Protein AF-A0A8S3RR66-F1 (afdb_monomer_lite)

Secondary structure (DSSP, 8-state):
-EEEE--S-PEEEEEEE-S-EEEESEEEEEEEE-S-EEE-SEEEEEEEE-S----S----EEEEEEEEEE-S-EEEEEEEEEEEEE-SSEEEEEEEEEEEEEEEEEEEEEEEEEEEEEEEEEEEEEEEEEEEEEEEEEEEEEEEEEEEEEEEEEEEEEEEEEEEEEEEEEEEEEEEEEEEEEEEEEEE-----

Structure (mmCIF, N/CA/C/O backbone):
data_AF-A0A8S3RR66-F1
#
_entry.id   AF-A0A8S3RR66-F1
#
loop_
_atom_site.group_PDB
_atom_site.id
_atom_site.type_symbol
_atom_site.label_atom_id
_atom_site.label_alt_id
_atom_site.label_comp_id
_atom_site.label_asym_id
_atom_site.label_entity_id
_atom_site.label_seq_id
_atom_site.pdbx_PDB_ins_code
_atom_site.Cartn_x
_atom_site.Cartn_y
_atom_site.Cartn_z
_atom_site.occupancy
_atom_site.B_iso_or_equiv
_atom_site.auth_seq_id
_atom_site.auth_comp_id
_atom_site.auth_asym_id
_atom_site.auth_atom_id
_atom_site.pdbx_PDB_model_num
ATOM 1 N N . MET A 1 1 ? 4.289 1.819 -31.719 1.00 46.72 1 MET A N 1
ATOM 2 C CA . MET A 1 1 ? 4.694 1.001 -30.559 1.00 46.72 1 MET A CA 1
ATOM 3 C C . MET A 1 1 ? 6.141 0.644 -30.802 1.00 46.72 1 MET A C 1
ATOM 5 O O . MET A 1 1 ? 6.400 -0.038 -31.784 1.00 46.72 1 MET A O 1
ATOM 9 N N . VAL A 1 2 ? 7.064 1.198 -30.019 1.00 50.50 2 VAL A N 1
ATOM 10 C CA . VAL A 1 2 ? 8.484 0.850 -30.155 1.00 50.50 2 VAL A CA 1
ATOM 11 C C . VAL A 1 2 ? 8.753 -0.305 -29.199 1.00 50.50 2 VAL A C 1
ATOM 13 O O . VAL A 1 2 ? 8.445 -0.204 -28.009 1.00 50.50 2 VAL A O 1
ATOM 16 N N . LYS A 1 3 ? 9.241 -1.421 -29.741 1.00 52.78 3 LYS A N 1
ATOM 17 C CA . LYS A 1 3 ? 9.661 -2.584 -28.961 1.00 52.78 3 LYS A CA 1
ATOM 18 C C . LYS A 1 3 ? 11.176 -2.554 -28.868 1.00 52.78 3 LYS A C 1
ATOM 20 O O . LYS A 1 3 ? 11.835 -2.554 -29.905 1.00 52.78 3 LYS A O 1
ATOM 25 N N . TYR A 1 4 ? 11.701 -2.530 -27.651 1.00 57.69 4 TYR A N 1
ATOM 26 C CA . TYR A 1 4 ? 13.116 -2.777 -27.426 1.00 57.69 4 TYR A CA 1
ATOM 27 C C . TYR A 1 4 ? 13.243 -4.167 -26.809 1.00 57.69 4 TYR A C 1
ATOM 29 O O . TYR A 1 4 ? 12.780 -4.411 -25.693 1.00 57.69 4 TYR A O 1
ATOM 37 N N . ASN A 1 5 ? 13.837 -5.069 -27.588 1.00 51.19 5 ASN A N 1
ATOM 38 C CA . ASN A 1 5 ? 14.133 -6.436 -27.192 1.00 51.19 5 ASN A CA 1
ATOM 39 C C . ASN A 1 5 ? 15.651 -6.589 -27.237 1.00 51.19 5 ASN A C 1
ATOM 41 O O . ASN A 1 5 ? 16.200 -6.959 -28.273 1.00 51.19 5 ASN A O 1
ATOM 45 N N . SER A 1 6 ? 16.346 -6.275 -26.144 1.00 47.41 6 SER A N 1
ATOM 46 C CA . SER A 1 6 ? 17.756 -6.650 -26.024 1.00 47.41 6 SER A CA 1
ATOM 47 C C . SER A 1 6 ? 17.866 -7.922 -25.192 1.00 47.41 6 SER A C 1
ATOM 49 O O . SER A 1 6 ? 17.632 -7.916 -23.986 1.00 47.41 6 SER A O 1
ATOM 51 N N . GLY A 1 7 ? 18.240 -9.028 -25.838 1.00 48.28 7 GLY A N 1
ATOM 52 C CA . GLY A 1 7 ? 18.627 -10.268 -25.154 1.00 48.28 7 GLY A CA 1
ATOM 53 C C . GLY A 1 7 ? 19.927 -10.141 -24.345 1.00 48.28 7 GLY A C 1
ATOM 54 O O . GLY A 1 7 ? 20.266 -11.049 -23.589 1.00 48.28 7 GLY A O 1
ATOM 55 N N . GLU A 1 8 ? 20.631 -9.015 -24.470 1.00 50.44 8 GLU A N 1
ATOM 56 C CA . GLU A 1 8 ? 21.880 -8.707 -23.783 1.00 50.44 8 GLU A CA 1
ATOM 57 C C . GLU A 1 8 ? 21.639 -7.804 -22.564 1.00 50.44 8 GLU A C 1
ATOM 59 O O . GLU A 1 8 ? 20.814 -6.888 -22.584 1.00 50.44 8 GLU A O 1
ATOM 64 N N . LYS A 1 9 ? 22.358 -8.077 -21.465 1.00 52.38 9 LYS A N 1
ATOM 65 C CA . LYS A 1 9 ? 22.299 -7.286 -20.227 1.00 52.38 9 LYS A CA 1
ATOM 66 C C . LYS A 1 9 ? 22.956 -5.921 -20.449 1.00 52.38 9 LYS A C 1
ATOM 68 O O . LYS A 1 9 ? 24.126 -5.743 -20.122 1.00 52.38 9 LYS A O 1
ATOM 73 N N . HIS A 1 10 ? 22.210 -4.951 -20.960 1.00 59.00 10 HIS A N 1
ATOM 74 C CA . HIS A 1 10 ? 22.656 -3.561 -20.967 1.00 59.00 10 HIS A CA 1
ATOM 75 C C . HIS A 1 10 ? 22.308 -2.887 -19.637 1.00 59.00 10 HIS A C 1
ATOM 77 O O . HIS A 1 10 ? 21.185 -3.001 -19.140 1.00 59.00 10 HIS A O 1
ATOM 83 N N . TYR A 1 11 ? 23.297 -2.207 -19.054 1.00 67.12 11 TYR A N 1
ATOM 84 C CA . TYR A 1 11 ? 23.103 -1.308 -17.923 1.00 67.12 11 TYR A CA 1
ATOM 85 C C . TYR A 1 11 ? 23.080 0.124 -18.447 1.00 67.12 11 TYR A C 1
ATOM 87 O O . TYR A 1 11 ? 24.073 0.598 -19.001 1.00 67.12 11 TYR A O 1
ATOM 95 N N . TYR A 1 12 ? 21.954 0.807 -18.274 1.00 75.00 12 TYR A N 1
ATOM 96 C CA . TYR A 1 12 ? 21.822 2.214 -18.637 1.00 75.00 12 TYR A CA 1
ATOM 97 C C . TYR A 1 12 ? 21.912 3.083 -17.390 1.00 75.00 12 TYR A C 1
ATOM 99 O O . TYR A 1 12 ? 21.334 2.762 -16.356 1.00 75.00 12 TYR A O 1
ATOM 107 N N . ARG A 1 13 ? 22.600 4.223 -17.471 1.00 84.38 13 ARG A N 1
ATOM 108 C CA . ARG A 1 13 ? 22.544 5.200 -16.377 1.00 84.38 13 ARG A CA 1
ATOM 109 C C . ARG A 1 13 ? 21.119 5.736 -16.215 1.00 84.38 13 ARG A C 1
ATOM 111 O O . ARG A 1 13 ? 20.605 5.751 -15.104 1.00 84.38 13 ARG A O 1
ATOM 118 N N . GLU A 1 14 ? 20.489 6.093 -17.330 1.00 83.62 14 GLU A N 1
ATOM 119 C CA . GLU A 1 14 ? 19.168 6.712 -17.374 1.00 83.62 14 GLU A CA 1
ATOM 120 C C . GLU A 1 14 ? 18.417 6.278 -18.640 1.00 83.62 14 GLU A C 1
ATOM 122 O O . GLU A 1 14 ? 19.009 6.174 -19.719 1.00 83.62 14 GLU A O 1
ATOM 127 N N . ILE A 1 15 ? 17.116 6.020 -18.508 1.00 79.75 15 ILE A N 1
ATOM 128 C CA . ILE A 1 15 ? 16.201 5.743 -19.619 1.00 79.75 15 ILE A CA 1
ATOM 129 C C . ILE A 1 15 ? 15.039 6.734 -19.545 1.00 79.75 15 ILE A C 1
ATOM 131 O O . ILE A 1 15 ? 14.242 6.690 -18.610 1.00 79.75 15 ILE A O 1
ATOM 135 N N . GLN A 1 16 ? 14.889 7.570 -20.574 1.00 79.88 16 GLN A N 1
ATOM 136 C CA . GLN A 1 16 ? 13.751 8.479 -20.716 1.00 79.88 16 GLN A CA 1
ATOM 137 C C . GLN A 1 16 ? 12.912 8.106 -21.938 1.00 79.88 16 GLN A C 1
ATOM 139 O O . GLN A 1 16 ? 13.407 8.092 -23.067 1.00 79.88 16 GLN A O 1
ATOM 144 N N . LEU A 1 17 ? 11.623 7.820 -21.738 1.00 76.06 17 LEU A N 1
ATOM 145 C CA . LEU A 1 17 ? 10.714 7.481 -22.835 1.00 76.06 17 LEU A CA 1
ATOM 146 C C . LEU A 1 17 ? 9.391 8.237 -22.732 1.00 76.06 17 LEU A C 1
ATOM 148 O O . LEU A 1 17 ? 8.713 8.258 -21.702 1.00 76.06 17 LEU A O 1
ATOM 152 N N . TRP A 1 18 ? 8.992 8.824 -23.858 1.00 64.50 18 TRP A N 1
ATOM 153 C CA . TRP A 1 18 ? 7.906 9.798 -23.884 1.00 64.50 18 TRP A CA 1
ATOM 154 C C . TRP A 1 18 ? 6.526 9.202 -24.202 1.00 64.50 18 TRP A C 1
ATOM 156 O O . TRP A 1 18 ? 5.523 9.700 -23.682 1.00 64.50 18 TRP A O 1
ATOM 166 N N . ARG A 1 19 ? 6.424 8.167 -25.055 1.00 65.12 19 ARG A N 1
ATOM 167 C CA . ARG A 1 19 ? 5.139 7.542 -25.444 1.00 65.12 19 ARG A CA 1
ATOM 168 C C . ARG A 1 19 ? 5.292 6.094 -25.928 1.00 65.12 19 ARG A C 1
ATOM 170 O O . ARG A 1 19 ? 6.122 5.840 -26.792 1.00 65.12 19 ARG A O 1
ATOM 177 N N . ASN A 1 20 ? 4.356 5.222 -25.536 1.00 63.19 20 ASN A N 1
ATOM 178 C CA . ASN A 1 20 ? 4.072 3.920 -26.168 1.00 63.19 20 ASN A CA 1
ATOM 179 C C . ASN A 1 20 ? 5.297 2.996 -26.306 1.00 63.19 20 ASN A C 1
ATOM 181 O O . ASN A 1 20 ? 5.690 2.646 -27.431 1.00 63.19 20 ASN A O 1
ATOM 185 N N . THR A 1 21 ? 5.838 2.558 -25.171 1.00 64.31 21 THR A N 1
ATOM 186 C CA . THR A 1 21 ? 7.023 1.689 -25.131 1.00 64.31 21 THR A CA 1
ATOM 187 C C . THR A 1 21 ? 6.701 0.332 -24.516 1.00 64.31 21 THR A C 1
ATOM 189 O O . THR A 1 21 ? 5.987 0.232 -23.517 1.00 64.31 21 THR A O 1
ATOM 192 N N . THR A 1 22 ? 7.275 -0.718 -25.095 1.00 66.81 22 THR A N 1
ATOM 193 C CA . THR A 1 22 ? 7.382 -2.028 -24.452 1.00 66.81 22 THR A CA 1
ATOM 194 C C . THR A 1 22 ? 8.853 -2.346 -24.253 1.00 66.81 22 THR A C 1
ATOM 196 O O . THR A 1 22 ? 9.629 -2.285 -25.209 1.00 66.81 22 THR A O 1
ATOM 199 N N . LEU A 1 23 ? 9.218 -2.638 -23.006 1.00 65.25 23 LEU A N 1
ATOM 200 C CA . LEU A 1 23 ? 10.571 -3.007 -22.609 1.00 65.25 23 LEU A CA 1
ATOM 201 C C . LEU A 1 23 ? 10.558 -4.420 -22.021 1.00 65.25 23 LEU A C 1
ATOM 203 O O . LEU A 1 23 ? 9.934 -4.674 -20.985 1.00 65.25 23 LEU A O 1
ATOM 207 N N . GLU A 1 24 ? 11.288 -5.324 -22.667 1.00 62.47 24 GLU A N 1
ATOM 208 C CA . GLU A 1 24 ? 11.521 -6.688 -22.199 1.00 62.47 24 GLU A CA 1
ATOM 209 C C . GLU A 1 24 ? 12.948 -6.797 -21.621 1.00 62.47 24 GLU A C 1
ATOM 211 O O . GLU A 1 24 ? 13.912 -6.856 -22.374 1.00 62.47 24 GLU A O 1
ATOM 216 N N . LYS A 1 25 ? 13.073 -6.860 -20.280 1.00 65.69 25 LYS A N 1
ATOM 217 C CA . LYS A 1 25 ? 14.320 -7.080 -19.495 1.00 65.69 25 LYS A CA 1
ATOM 218 C C . LYS A 1 25 ? 15.371 -5.952 -19.540 1.00 65.69 25 LYS A C 1
ATOM 220 O O . LYS A 1 25 ? 16.234 -5.945 -20.408 1.00 65.69 25 LYS A O 1
ATOM 225 N N . TYR A 1 26 ? 15.393 -5.084 -18.521 1.00 66.19 26 TYR A N 1
ATOM 226 C CA . TYR A 1 26 ? 16.363 -3.973 -18.419 1.00 66.19 26 TYR A CA 1
ATOM 227 C C . TYR A 1 26 ? 16.914 -3.754 -17.006 1.00 66.19 26 TYR A C 1
ATOM 229 O O . TYR A 1 26 ? 16.211 -3.978 -16.022 1.00 66.19 26 TYR A O 1
ATOM 237 N N . ASN A 1 27 ? 18.154 -3.262 -16.917 1.00 68.44 27 ASN A N 1
ATOM 238 C CA . ASN A 1 27 ? 18.737 -2.729 -15.685 1.00 68.44 27 ASN A CA 1
ATOM 239 C C . ASN A 1 27 ? 19.135 -1.266 -15.905 1.00 68.44 27 ASN A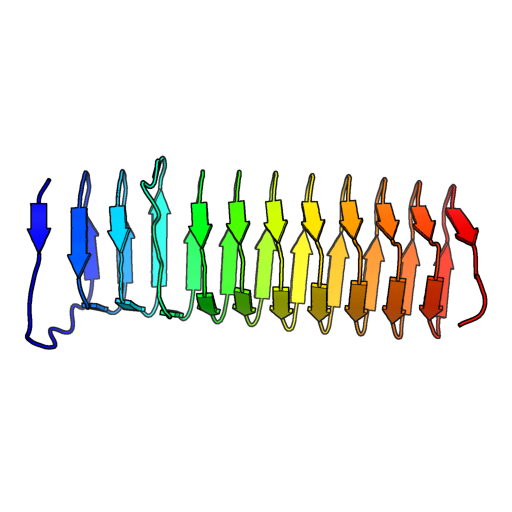 C 1
ATOM 241 O O . ASN A 1 27 ? 19.792 -0.956 -16.904 1.00 68.44 27 ASN A O 1
ATOM 245 N N . SER A 1 28 ? 18.793 -0.381 -14.973 1.00 76.31 28 SER A N 1
ATOM 246 C CA . SER A 1 28 ? 19.218 1.019 -15.055 1.00 76.31 28 SER A CA 1
ATOM 247 C C . SER A 1 28 ? 19.403 1.689 -13.700 1.00 76.31 28 SER A C 1
ATOM 249 O O . SER A 1 28 ? 18.958 1.174 -12.681 1.00 76.31 28 SER A O 1
ATOM 251 N N . GLY A 1 29 ? 20.048 2.855 -13.684 1.00 79.25 29 GLY A N 1
ATOM 252 C CA . GLY A 1 29 ? 20.008 3.744 -12.522 1.00 79.25 29 GLY A CA 1
ATOM 253 C C . GLY A 1 29 ? 18.617 4.356 -12.345 1.00 79.25 29 GLY A C 1
ATOM 254 O O . GLY A 1 29 ? 18.001 4.187 -11.297 1.00 79.25 29 GLY A O 1
ATOM 255 N N . GLU A 1 30 ? 18.106 4.991 -13.401 1.00 82.56 30 GLU A N 1
ATOM 256 C CA . GLU A 1 30 ? 16.837 5.726 -13.383 1.00 82.56 30 GLU A CA 1
ATOM 257 C C . GLU A 1 30 ? 15.986 5.439 -14.630 1.00 82.56 30 GLU A C 1
ATOM 259 O O . GLU A 1 30 ? 16.502 5.343 -15.750 1.00 82.56 30 GLU A O 1
ATOM 264 N N . ILE A 1 31 ? 14.669 5.313 -14.438 1.00 78.56 31 ILE A N 1
ATOM 265 C CA . ILE A 1 31 ? 13.684 5.152 -15.512 1.00 78.56 31 ILE A CA 1
ATOM 266 C C . ILE A 1 31 ? 12.598 6.218 -15.374 1.00 78.56 31 ILE A C 1
ATOM 268 O O . ILE A 1 31 ? 11.820 6.194 -14.420 1.00 78.56 31 ILE A O 1
ATOM 272 N N . GLN A 1 32 ? 12.463 7.073 -16.387 1.00 80.00 32 GLN A N 1
ATOM 273 C CA . GLN A 1 32 ? 11.368 8.035 -16.498 1.00 80.00 32 GLN A CA 1
ATOM 274 C C . GLN A 1 32 ? 10.464 7.707 -17.687 1.00 80.00 32 GLN A C 1
ATOM 276 O O . GLN A 1 32 ? 10.888 7.650 -18.847 1.00 80.00 32 GLN A O 1
ATOM 281 N N . LEU A 1 33 ? 9.178 7.510 -17.402 1.00 74.31 33 LEU A N 1
ATOM 282 C CA . LEU A 1 33 ? 8.184 7.078 -18.379 1.00 74.31 33 LEU A CA 1
ATOM 283 C C . LEU A 1 33 ? 6.955 7.981 -18.337 1.00 74.31 33 LEU A C 1
ATOM 285 O O . LEU A 1 33 ? 6.331 8.156 -17.292 1.00 74.31 33 LEU A O 1
ATOM 289 N N . TRP A 1 34 ? 6.567 8.520 -19.493 1.00 67.06 34 TRP A N 1
ATOM 290 C CA . TRP A 1 34 ? 5.558 9.582 -19.536 1.00 67.06 34 TRP A CA 1
ATOM 291 C C . TRP A 1 34 ? 4.151 9.179 -19.967 1.00 67.06 34 TRP A C 1
ATOM 293 O O . TRP A 1 34 ? 3.219 9.886 -19.582 1.00 67.06 34 TRP A O 1
ATOM 303 N N . ARG A 1 35 ? 3.977 8.155 -20.824 1.00 64.56 35 ARG A N 1
ATOM 304 C CA . ARG A 1 35 ? 2.659 7.653 -21.284 1.00 64.56 35 ARG A CA 1
ATOM 305 C C . ARG A 1 35 ? 2.735 6.227 -21.834 1.00 64.56 35 ARG A C 1
ATOM 307 O O . ARG A 1 35 ? 3.565 5.971 -22.706 1.00 64.56 35 ARG A O 1
ATOM 314 N N . ASN A 1 36 ? 1.760 5.384 -21.468 1.00 60.72 36 ASN A N 1
ATOM 315 C CA . ASN A 1 36 ? 1.510 4.049 -22.036 1.00 60.72 36 ASN A CA 1
ATOM 316 C C . ASN A 1 36 ? 2.768 3.158 -22.113 1.00 60.72 36 ASN A C 1
ATOM 318 O O . ASN A 1 36 ? 3.363 3.012 -23.184 1.00 60.72 36 ASN A O 1
ATOM 322 N N . THR A 1 37 ? 3.140 2.521 -21.003 1.00 62.03 37 THR A N 1
ATOM 323 C CA . THR A 1 37 ? 4.315 1.640 -20.957 1.00 62.03 37 THR A CA 1
ATOM 324 C C . THR A 1 37 ? 3.961 0.253 -20.452 1.00 62.03 37 THR A C 1
ATOM 326 O O . THR A 1 37 ? 3.255 0.113 -19.458 1.00 62.03 37 THR A O 1
ATOM 329 N N . THR A 1 38 ? 4.499 -0.774 -21.103 1.00 63.16 38 THR A N 1
ATOM 330 C CA . THR A 1 38 ? 4.468 -2.149 -20.601 1.00 63.16 38 THR A CA 1
ATOM 331 C C . THR A 1 38 ? 5.883 -2.592 -20.272 1.00 63.16 38 THR A C 1
ATOM 333 O O . THR A 1 38 ? 6.755 -2.566 -21.139 1.00 63.16 38 THR A O 1
ATOM 336 N N . LEU A 1 39 ? 6.102 -2.971 -19.016 1.00 65.19 39 LEU A N 1
ATOM 337 C CA . LEU A 1 39 ? 7.379 -3.463 -18.513 1.00 65.19 39 LEU A CA 1
ATOM 338 C C . LEU A 1 39 ? 7.179 -4.889 -17.996 1.00 65.19 39 LEU A C 1
ATOM 340 O O . LEU A 1 39 ? 6.199 -5.141 -17.299 1.00 65.19 39 LEU A O 1
ATOM 344 N N . GLU A 1 40 ? 8.096 -5.802 -18.316 1.00 61.50 40 GLU A N 1
ATOM 345 C CA . GLU A 1 40 ? 7.983 -7.203 -17.877 1.00 61.50 40 GLU A CA 1
ATOM 346 C C . GLU A 1 40 ? 8.992 -7.616 -16.806 1.00 61.50 40 GLU A C 1
ATOM 348 O O . GLU A 1 40 ? 8.619 -8.332 -15.882 1.00 61.50 40 GLU A O 1
ATOM 353 N N . LYS A 1 41 ? 10.261 -7.193 -16.874 1.00 64.81 41 LYS A N 1
ATOM 354 C CA . LYS A 1 41 ? 11.305 -7.527 -15.878 1.00 64.81 41 LYS A CA 1
ATOM 355 C C . LYS A 1 41 ? 12.321 -6.389 -15.806 1.00 64.81 41 LYS A C 1
ATOM 357 O O . LYS A 1 41 ? 12.913 -6.063 -16.831 1.00 64.81 41 LYS A O 1
ATOM 362 N N . TYR A 1 42 ? 12.529 -5.788 -14.637 1.00 67.44 42 TYR A N 1
ATOM 363 C CA . TYR A 1 42 ? 13.520 -4.722 -14.463 1.00 67.44 42 TYR A CA 1
ATOM 364 C C . TYR A 1 42 ? 14.130 -4.686 -13.064 1.00 67.44 42 TYR A C 1
ATOM 366 O O . TYR A 1 42 ? 13.539 -5.149 -12.087 1.00 67.44 42 TYR A O 1
ATOM 374 N N . ASN A 1 43 ? 15.315 -4.093 -12.984 1.00 65.81 43 ASN A N 1
ATOM 375 C CA . ASN A 1 43 ? 15.933 -3.648 -11.744 1.00 65.81 43 ASN A CA 1
ATOM 376 C C . ASN A 1 43 ? 16.380 -2.197 -11.946 1.00 65.81 43 ASN A C 1
ATOM 378 O O . ASN A 1 43 ? 17.117 -1.919 -12.894 1.00 65.81 43 ASN A O 1
ATOM 382 N N . SER A 1 44 ? 15.898 -1.282 -11.108 1.00 73.12 44 SER A N 1
ATOM 383 C CA . SER A 1 44 ? 16.236 0.140 -11.223 1.00 73.12 44 SER A CA 1
ATOM 384 C C . SER A 1 44 ? 16.483 0.760 -9.861 1.00 73.12 44 SER A C 1
ATOM 386 O O . SER A 1 44 ? 15.792 0.410 -8.907 1.00 73.12 44 SER A O 1
ATOM 388 N N . GLY A 1 45 ? 17.410 1.711 -9.768 1.00 78.19 45 GLY A N 1
ATOM 389 C CA . GLY A 1 45 ? 17.517 2.557 -8.579 1.00 78.19 45 GLY A CA 1
ATOM 390 C C . GLY A 1 45 ? 16.208 3.309 -8.337 1.00 78.19 45 GLY A C 1
ATOM 391 O O . GLY A 1 45 ? 15.610 3.164 -7.274 1.00 78.19 45 GLY A O 1
ATOM 392 N N . GLU A 1 46 ? 15.717 3.987 -9.374 1.00 81.94 46 GLU A N 1
ATOM 393 C CA . GLU A 1 46 ? 14.500 4.802 -9.329 1.00 81.94 46 GLU A CA 1
ATOM 394 C C . GLU A 1 46 ? 13.602 4.570 -10.553 1.00 81.94 46 GLU A C 1
ATOM 396 O O . GLU A 1 46 ? 14.086 4.331 -11.670 1.00 81.94 46 GLU A O 1
ATOM 401 N N . ILE A 1 47 ? 12.282 4.622 -10.348 1.00 79.12 47 ILE A N 1
ATOM 402 C CA . ILE A 1 47 ? 11.274 4.537 -11.411 1.00 79.12 47 ILE A CA 1
ATOM 403 C C . ILE A 1 47 ? 10.187 5.582 -11.210 1.00 79.12 47 ILE A C 1
ATOM 405 O O . ILE A 1 47 ? 9.442 5.541 -10.231 1.00 79.12 47 ILE A O 1
ATOM 409 N N . GLN A 1 48 ? 10.000 6.428 -12.220 1.00 79.19 48 GLN A N 1
ATOM 410 C CA . GLN A 1 48 ? 8.920 7.403 -12.278 1.00 79.19 48 GLN A CA 1
ATOM 411 C C . GLN A 1 48 ? 7.985 7.134 -13.464 1.00 79.19 48 GLN A C 1
ATOM 413 O O . GLN A 1 48 ? 8.411 7.101 -14.623 1.00 79.19 48 GLN A O 1
ATOM 418 N N . LEU A 1 49 ? 6.682 6.988 -13.193 1.00 73.44 49 LEU A N 1
ATOM 419 C CA . LEU A 1 49 ? 5.652 6.799 -14.224 1.00 73.44 49 LEU A CA 1
ATOM 420 C C . LEU A 1 49 ? 4.557 7.867 -14.151 1.00 73.44 49 LEU A C 1
ATOM 422 O O . LEU A 1 49 ? 3.777 7.954 -13.192 1.00 73.44 49 LEU A O 1
ATOM 426 N N . TRP A 1 50 ? 4.414 8.606 -15.246 1.00 68.31 50 TRP A N 1
ATOM 427 C CA . TRP A 1 50 ? 3.406 9.638 -15.423 1.00 68.31 50 TRP A CA 1
ATOM 428 C C . TRP A 1 50 ? 2.289 9.123 -16.366 1.00 68.31 50 TRP A C 1
ATOM 430 O O . TRP A 1 50 ? 2.545 8.553 -17.410 1.00 68.31 50 TRP A O 1
ATOM 440 N N . ARG A 1 51 ? 1.021 9.256 -15.946 1.00 58.66 51 ARG A N 1
ATOM 441 C CA . ARG A 1 51 ? -0.272 9.106 -16.676 1.00 58.66 51 ARG A CA 1
ATOM 442 C C . ARG A 1 51 ? -0.517 7.998 -17.747 1.00 58.66 51 ARG A C 1
ATOM 444 O O . ARG A 1 51 ? 0.038 7.993 -18.838 1.00 58.66 51 ARG A O 1
ATOM 451 N N . ASN A 1 52 ? -1.627 7.282 -17.497 1.00 47.16 52 ASN A N 1
ATOM 452 C CA . ASN A 1 52 ? -2.380 6.314 -18.315 1.00 47.16 52 ASN A CA 1
ATOM 453 C C . ASN A 1 52 ? -1.568 5.141 -18.863 1.00 47.16 52 ASN A C 1
ATOM 455 O O . ASN A 1 52 ? -0.964 5.190 -19.925 1.00 47.16 52 ASN A O 1
ATOM 459 N N . THR A 1 53 ? -1.699 4.041 -18.141 1.00 37.44 53 THR A N 1
ATOM 460 C CA . THR A 1 53 ? -1.426 2.681 -18.568 1.00 37.44 53 THR A CA 1
ATOM 461 C C . THR A 1 53 ? -2.778 1.968 -18.557 1.00 37.44 53 THR A C 1
ATOM 463 O O . THR A 1 53 ? -3.154 1.341 -17.570 1.00 37.44 53 THR A O 1
ATOM 466 N N . THR A 1 54 ? -3.572 2.089 -19.634 1.00 32.28 54 THR A N 1
ATOM 467 C CA . THR A 1 54 ? -4.654 1.114 -19.865 1.00 32.28 54 THR A CA 1
ATOM 468 C C . THR A 1 54 ? -3.975 -0.152 -20.314 1.00 32.28 54 THR A C 1
ATOM 470 O O . THR A 1 54 ? -3.739 -0.417 -21.490 1.00 32.28 54 THR A O 1
ATOM 473 N N . MET A 1 55 ? -3.547 -0.881 -19.312 1.00 31.53 55 MET A N 1
ATOM 474 C CA . MET A 1 55 ? -2.821 -2.095 -19.491 1.00 31.53 55 MET A CA 1
ATOM 475 C C . MET A 1 55 ? -3.843 -3.145 -19.862 1.00 31.53 55 MET A C 1
ATOM 477 O O . MET A 1 55 ? -4.636 -3.602 -19.043 1.00 31.53 55 MET A O 1
ATOM 481 N N . LYS A 1 56 ? -3.765 -3.582 -21.115 1.00 28.50 56 LYS A N 1
ATOM 482 C CA . LYS A 1 56 ? -3.852 -5.009 -21.386 1.00 28.50 56 LYS A CA 1
ATOM 483 C C . LYS A 1 56 ? -2.749 -5.635 -20.521 1.00 28.50 56 LYS A C 1
ATOM 485 O O . LYS A 1 56 ? -1.615 -5.699 -20.960 1.00 28.50 56 LYS A O 1
ATOM 490 N N . LYS A 1 57 ? -3.066 -5.890 -19.246 1.00 32.59 57 LYS A N 1
ATOM 491 C CA . LYS A 1 57 ? -2.247 -6.544 -18.222 1.00 32.59 57 LYS A CA 1
ATOM 492 C C . LYS A 1 57 ? -0.747 -6.165 -18.241 1.00 32.59 57 LYS A C 1
ATOM 494 O O . LYS A 1 57 ? 0.026 -6.773 -18.976 1.00 32.59 57 LYS A O 1
ATOM 499 N N . THR A 1 58 ? -0.291 -5.219 -17.404 1.00 35.12 58 THR A N 1
ATOM 500 C CA . THR A 1 58 ? 1.140 -5.201 -17.029 1.00 35.12 58 THR A CA 1
ATOM 501 C C . THR A 1 58 ? 1.237 -6.305 -16.030 1.00 35.12 58 THR A C 1
ATOM 503 O O . THR A 1 58 ? 1.027 -6.119 -14.834 1.00 35.12 58 THR A O 1
ATOM 506 N N . THR A 1 59 ? 1.476 -7.491 -16.562 1.00 34.62 59 THR A N 1
ATOM 507 C CA . THR A 1 59 ? 2.000 -8.590 -15.779 1.00 34.62 59 THR A CA 1
ATOM 508 C C . THR A 1 59 ? 3.419 -8.172 -15.451 1.00 34.62 59 THR A C 1
ATOM 510 O O . THR A 1 59 ? 4.367 -8.446 -16.183 1.00 34.62 59 THR A O 1
ATOM 513 N N . LEU A 1 60 ? 3.530 -7.357 -14.412 1.00 42.75 60 LEU A N 1
ATOM 514 C CA . LEU A 1 60 ? 4.801 -6.931 -13.905 1.00 42.75 60 LEU A CA 1
ATOM 515 C C . LEU A 1 60 ? 5.313 -8.148 -13.099 1.00 42.75 60 LEU A C 1
ATOM 517 O O . LEU A 1 60 ? 4.954 -8.335 -11.932 1.00 42.75 60 LEU A O 1
ATOM 521 N N . GLU A 1 61 ? 6.110 -9.014 -13.729 1.00 42.09 61 GLU A N 1
ATOM 522 C CA . GLU A 1 61 ? 6.628 -10.243 -13.125 1.00 42.09 61 GLU A CA 1
ATOM 523 C C . GLU A 1 61 ? 7.991 -10.030 -12.437 1.00 42.09 61 GLU A C 1
ATOM 525 O O . GLU A 1 61 ? 9.035 -10.382 -12.985 1.00 42.09 61 GLU A O 1
ATOM 530 N N . LYS A 1 62 ? 7.954 -9.582 -11.170 1.00 52.00 62 LYS A N 1
ATOM 531 C CA . LYS A 1 62 ? 9.091 -9.429 -10.229 1.00 52.00 62 LYS A CA 1
ATOM 532 C C . LYS A 1 62 ? 10.010 -8.229 -10.513 1.00 52.00 62 LYS A C 1
ATOM 534 O O . LYS A 1 62 ? 10.736 -8.213 -11.504 1.00 52.00 62 LYS A O 1
ATOM 539 N N . TYR A 1 63 ? 10.081 -7.310 -9.548 1.00 62.38 63 TYR A N 1
ATOM 540 C CA . TYR A 1 63 ? 10.979 -6.146 -9.562 1.00 62.38 63 TYR A CA 1
ATOM 541 C C . TYR A 1 63 ? 11.616 -5.925 -8.216 1.00 62.38 63 TYR A C 1
ATOM 543 O O . TYR A 1 63 ? 11.002 -6.222 -7.193 1.00 62.38 63 TYR A O 1
ATOM 551 N N . ASN A 1 64 ? 12.798 -5.325 -8.265 1.00 61.94 64 ASN A N 1
ATOM 552 C CA . ASN A 1 64 ? 13.416 -4.660 -7.138 1.00 61.94 64 ASN A CA 1
ATOM 553 C C . ASN A 1 64 ? 13.714 -3.226 -7.570 1.00 61.94 64 ASN A C 1
ATOM 555 O O . ASN A 1 64 ? 14.240 -3.009 -8.666 1.00 61.94 64 ASN A O 1
ATOM 559 N N . SER A 1 65 ? 13.350 -2.264 -6.731 1.00 71.75 65 SER A N 1
ATOM 560 C CA . SER A 1 65 ? 13.751 -0.878 -6.923 1.00 71.75 65 SER A CA 1
ATOM 561 C C . SER A 1 65 ? 14.060 -0.203 -5.596 1.00 71.75 65 SER A C 1
ATOM 563 O O . SER A 1 65 ? 13.541 -0.622 -4.562 1.00 71.75 65 SER A O 1
ATOM 565 N N . GLY A 1 66 ? 14.928 0.807 -5.613 1.00 80.31 66 GLY A N 1
ATOM 566 C CA . GLY A 1 66 ? 15.098 1.684 -4.460 1.00 80.31 66 GLY A CA 1
ATOM 567 C C . GLY A 1 66 ? 13.816 2.475 -4.226 1.00 80.31 66 GLY A C 1
ATOM 568 O O . GLY A 1 66 ? 13.218 2.354 -3.160 1.00 80.31 66 GLY A O 1
ATOM 569 N N . GLU A 1 67 ? 13.353 3.176 -5.261 1.00 83.94 67 GLU A N 1
ATOM 570 C CA . GLU A 1 67 ? 12.198 4.072 -5.194 1.00 83.94 67 GLU A CA 1
ATOM 571 C C . GLU A 1 67 ? 11.267 3.935 -6.409 1.00 83.94 67 GLU A C 1
ATOM 573 O O . GLU A 1 67 ? 11.701 3.880 -7.563 1.00 83.94 67 GLU A O 1
ATOM 578 N N . ILE A 1 68 ? 9.956 3.906 -6.149 1.00 81.94 68 ILE A N 1
ATOM 579 C CA . ILE A 1 68 ? 8.911 3.865 -7.175 1.00 81.94 68 ILE A CA 1
ATOM 580 C C . ILE A 1 68 ? 7.910 5.001 -6.952 1.00 81.94 68 ILE A C 1
ATOM 582 O O . ILE A 1 68 ? 7.202 5.025 -5.947 1.00 81.94 68 ILE A O 1
ATOM 586 N N . GLN A 1 69 ? 7.747 5.870 -7.951 1.00 83.69 69 GLN A N 1
ATOM 587 C CA . GLN A 1 69 ? 6.732 6.924 -7.962 1.00 83.69 69 GLN A CA 1
ATOM 588 C C . GLN A 1 69 ? 5.750 6.751 -9.128 1.00 83.69 69 GLN A C 1
ATOM 590 O O . GLN A 1 69 ? 6.115 6.858 -10.303 1.00 83.69 69 GLN A O 1
ATOM 595 N N . LEU A 1 70 ? 4.464 6.532 -8.825 1.00 79.50 70 LEU A N 1
ATOM 596 C CA . LEU A 1 70 ? 3.420 6.339 -9.843 1.00 79.50 70 LEU A CA 1
ATOM 597 C C . LEU A 1 70 ? 2.256 7.314 -9.652 1.00 79.50 70 LEU A C 1
ATOM 599 O O . LEU A 1 70 ? 1.587 7.360 -8.614 1.00 79.50 70 LEU A O 1
ATOM 603 N N . TRP A 1 71 ? 1.953 8.077 -10.701 1.00 72.94 71 TRP A N 1
ATOM 604 C CA . TRP A 1 71 ? 1.042 9.216 -10.582 1.00 72.94 71 TRP A CA 1
ATOM 605 C C . TRP A 1 71 ? -0.443 8.892 -10.796 1.00 72.94 71 TRP A C 1
ATOM 607 O O . TRP A 1 71 ? -1.307 9.480 -10.137 1.00 72.94 71 TRP A O 1
ATOM 617 N N . LYS A 1 72 ? -0.797 8.020 -11.749 1.00 72.31 72 LYS A N 1
ATOM 618 C CA . LYS A 1 72 ? -2.206 7.676 -12.038 1.00 72.31 72 LYS A CA 1
ATOM 619 C C . LYS A 1 72 ? -2.349 6.301 -12.680 1.00 72.31 72 LYS A C 1
ATOM 621 O O . LYS A 1 72 ? -1.654 6.045 -13.657 1.00 72.31 72 LYS A O 1
ATOM 626 N N . ASN A 1 73 ? -3.388 5.569 -12.265 1.00 70.94 73 ASN A N 1
ATOM 627 C CA . ASN A 1 73 ? -3.904 4.351 -12.901 1.00 70.94 73 ASN A CA 1
ATOM 628 C C . ASN A 1 73 ? -2.815 3.288 -13.068 1.00 70.94 73 ASN A C 1
ATOM 630 O O . ASN A 1 73 ? -2.230 3.160 -14.142 1.00 70.94 73 ASN A O 1
ATOM 634 N N . THR A 1 74 ? -2.542 2.531 -12.010 1.00 68.12 74 THR A N 1
ATOM 635 C CA . THR A 1 74 ? -1.479 1.522 -12.035 1.00 68.12 74 THR A CA 1
ATOM 636 C C . THR A 1 74 ? -1.952 0.191 -11.473 1.00 68.12 74 THR A C 1
ATOM 638 O O . THR A 1 74 ? -2.668 0.144 -10.474 1.00 68.12 74 THR A O 1
ATOM 641 N N . THR A 1 75 ? -1.523 -0.894 -12.111 1.00 71.88 75 THR A N 1
ATOM 642 C CA . THR A 1 75 ? -1.696 -2.255 -11.610 1.00 71.88 75 THR A CA 1
ATOM 643 C C . THR A 1 75 ? -0.325 -2.902 -11.492 1.00 71.88 75 THR A C 1
ATOM 645 O O . THR A 1 75 ? 0.399 -2.946 -12.485 1.00 71.88 75 THR A O 1
ATOM 648 N N . LEU A 1 76 ? 0.037 -3.369 -10.295 1.00 70.12 76 LEU A N 1
ATOM 649 C CA . LEU A 1 76 ? 1.273 -4.123 -10.051 1.00 70.12 76 LEU A CA 1
ATOM 650 C C . LEU A 1 76 ? 0.913 -5.506 -9.497 1.00 70.12 76 LEU A C 1
ATOM 652 O O . LEU A 1 76 ? 0.107 -5.619 -8.573 1.00 70.12 76 LEU A O 1
ATOM 656 N N . GLU A 1 77 ? 1.518 -6.562 -10.038 1.00 66.62 77 GLU A N 1
ATOM 657 C CA . GLU A 1 77 ? 1.254 -7.927 -9.568 1.00 66.62 77 GLU A CA 1
ATOM 658 C C . GLU A 1 77 ? 2.219 -8.363 -8.458 1.00 66.62 77 GLU A C 1
ATOM 660 O O . GLU A 1 77 ? 1.772 -8.829 -7.411 1.00 66.62 77 GLU A O 1
ATOM 665 N N . LYS A 1 78 ? 3.539 -8.252 -8.672 1.00 69.19 78 LYS A N 1
ATOM 666 C CA . LYS A 1 78 ? 4.571 -8.672 -7.705 1.00 69.19 78 LYS A CA 1
ATOM 667 C C . LYS A 1 78 ? 5.783 -7.750 -7.753 1.00 69.19 78 LYS A C 1
ATOM 669 O O . LYS A 1 78 ? 6.499 -7.757 -8.757 1.00 69.19 78 LYS A O 1
ATOM 674 N N . TYR A 1 79 ? 6.081 -7.050 -6.666 1.00 70.50 79 TYR A N 1
ATOM 675 C CA . TYR A 1 79 ? 7.291 -6.233 -6.582 1.00 70.50 79 TYR A CA 1
ATOM 676 C C . TYR A 1 79 ? 7.857 -6.161 -5.160 1.00 70.50 79 TYR A C 1
ATOM 678 O O . TYR A 1 79 ? 7.185 -6.541 -4.204 1.00 70.50 79 TYR A O 1
ATOM 686 N N . ASN A 1 80 ? 9.120 -5.744 -5.062 1.00 73.62 80 ASN A N 1
ATOM 687 C CA . ASN A 1 80 ? 9.730 -5.284 -3.825 1.00 73.62 80 ASN A CA 1
ATOM 688 C C . ASN A 1 80 ? 10.327 -3.893 -4.053 1.00 73.62 80 ASN A C 1
ATOM 690 O O . ASN A 1 80 ? 10.901 -3.636 -5.119 1.00 73.62 80 ASN A O 1
ATOM 694 N N . SER A 1 81 ? 10.247 -3.020 -3.054 1.00 81.19 81 SER A N 1
ATOM 695 C CA . SER A 1 81 ? 10.884 -1.703 -3.123 1.00 81.19 81 SER A CA 1
ATOM 696 C C . SER A 1 81 ? 11.441 -1.233 -1.781 1.00 81.19 81 SER A C 1
ATOM 698 O O . SER A 1 81 ? 11.052 -1.738 -0.728 1.00 81.19 81 SER A O 1
ATOM 700 N N . GLY A 1 82 ? 12.367 -0.275 -1.800 1.00 85.81 82 GLY A N 1
ATOM 701 C CA . GLY A 1 82 ? 12.686 0.499 -0.601 1.00 85.81 82 GLY A CA 1
ATOM 702 C C . GLY A 1 82 ? 11.510 1.402 -0.236 1.00 85.81 82 GLY A C 1
ATOM 703 O O . GLY A 1 82 ? 10.936 1.263 0.842 1.00 85.81 82 GLY A O 1
ATOM 704 N N . GLU A 1 83 ? 11.104 2.243 -1.184 1.00 87.38 83 GLU A N 1
ATOM 705 C CA . GLU A 1 83 ? 10.006 3.195 -1.051 1.00 87.38 83 GLU A CA 1
ATOM 706 C C . GLU A 1 83 ? 9.051 3.126 -2.252 1.00 87.38 83 GLU A C 1
ATOM 708 O O . GLU A 1 83 ? 9.467 3.032 -3.411 1.00 87.38 83 GLU A O 1
ATOM 713 N N . THR A 1 84 ? 7.746 3.193 -1.980 1.00 85.25 84 THR A N 1
ATOM 714 C CA . THR A 1 84 ? 6.705 3.284 -3.008 1.00 85.25 84 THR A CA 1
ATOM 715 C C . THR A 1 84 ? 5.718 4.409 -2.720 1.00 85.25 84 THR A C 1
ATOM 717 O O . THR A 1 84 ? 4.991 4.381 -1.728 1.00 85.25 84 THR A O 1
ATOM 720 N N . GLN A 1 85 ? 5.581 5.335 -3.669 1.00 87.12 85 GLN A N 1
ATOM 721 C CA . GLN A 1 85 ? 4.605 6.421 -3.636 1.00 87.12 85 GLN A CA 1
ATOM 722 C C . GLN A 1 85 ? 3.600 6.304 -4.787 1.00 87.12 85 GLN A C 1
ATOM 724 O O . GLN A 1 85 ? 3.953 6.395 -5.966 1.00 87.12 85 GLN A O 1
ATOM 729 N N . LEU A 1 86 ? 2.310 6.146 -4.465 1.00 83.94 86 LEU A N 1
ATOM 730 C CA . LEU A 1 86 ? 1.240 6.013 -5.463 1.00 83.94 86 LEU A CA 1
ATOM 731 C C . LEU A 1 86 ? 0.129 7.037 -5.240 1.00 83.94 86 LEU A C 1
ATOM 733 O O . LEU A 1 86 ? -0.523 7.103 -4.193 1.00 83.94 86 LEU A O 1
ATOM 737 N N . TRP A 1 87 ? -0.154 7.814 -6.279 1.00 80.12 87 TRP A N 1
ATOM 738 C CA . TRP A 1 87 ? -1.009 8.990 -6.147 1.00 80.12 87 TRP A CA 1
ATOM 739 C C . TRP A 1 87 ? -2.502 8.720 -6.375 1.00 80.12 87 TRP A C 1
ATOM 741 O O . TRP A 1 87 ? -3.349 9.251 -5.648 1.00 80.12 87 TRP A O 1
ATOM 751 N N . ARG A 1 88 ? -2.886 7.964 -7.412 1.00 79.81 88 ARG A N 1
ATOM 752 C CA . AR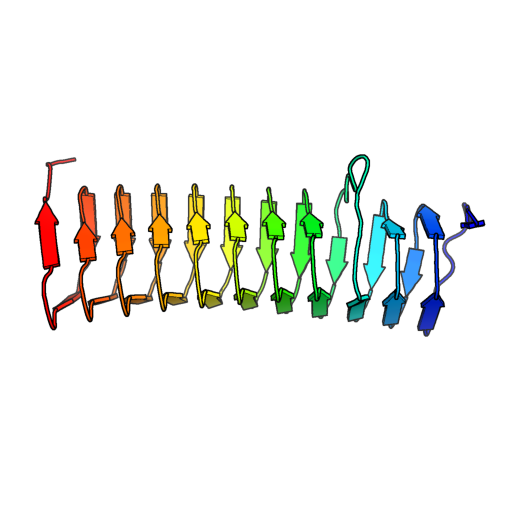G A 1 88 ? -4.311 7.738 -7.732 1.00 79.81 88 ARG A CA 1
ATOM 753 C C . ARG A 1 88 ? -4.573 6.419 -8.443 1.00 79.81 88 ARG A C 1
ATOM 755 O O . ARG A 1 88 ? -3.936 6.157 -9.459 1.00 79.81 88 ARG A O 1
ATOM 762 N N . ASN A 1 89 ? -5.659 5.758 -8.032 1.00 78.00 89 ASN A N 1
ATOM 763 C CA . ASN A 1 89 ? -6.266 4.602 -8.698 1.00 78.00 89 ASN A CA 1
ATOM 764 C C . ASN A 1 89 ? -5.249 3.480 -8.903 1.00 78.00 89 ASN A C 1
ATOM 766 O O . ASN A 1 89 ? -4.720 3.295 -10.001 1.00 78.00 89 ASN A O 1
ATOM 770 N N . THR A 1 90 ? -4.986 2.741 -7.835 1.00 74.50 90 THR A N 1
ATOM 771 C CA . THR A 1 90 ? -3.953 1.710 -7.851 1.00 74.50 90 THR A CA 1
ATOM 772 C C . THR A 1 90 ? -4.514 0.373 -7.389 1.00 74.50 90 THR A C 1
ATOM 774 O O . THR A 1 90 ? -5.251 0.306 -6.404 1.00 74.50 90 THR A O 1
ATOM 777 N N . THR A 1 91 ? -4.152 -0.695 -8.090 1.00 77.31 91 THR A N 1
ATOM 778 C CA . THR A 1 91 ? -4.460 -2.071 -7.696 1.00 77.31 91 THR A CA 1
ATOM 779 C C . THR A 1 91 ? -3.163 -2.840 -7.571 1.00 77.31 91 THR A C 1
ATOM 781 O O . THR A 1 91 ? -2.391 -2.894 -8.524 1.00 77.31 91 THR A O 1
ATOM 784 N N . LEU A 1 92 ? -2.912 -3.422 -6.405 1.00 75.94 92 LEU A N 1
ATOM 785 C CA . LEU A 1 92 ? -1.670 -4.134 -6.150 1.00 75.94 92 LEU A CA 1
ATOM 786 C C . LEU A 1 92 ? -1.974 -5.510 -5.564 1.00 75.94 92 LEU A C 1
ATOM 788 O O . LEU A 1 92 ? -2.690 -5.630 -4.566 1.00 75.94 92 LEU A O 1
ATOM 792 N N . GLU A 1 93 ? -1.441 -6.559 -6.181 1.00 77.06 93 GLU A N 1
ATOM 793 C CA . GLU A 1 93 ? -1.719 -7.920 -5.722 1.00 77.06 93 GLU A CA 1
ATOM 794 C C . GLU A 1 93 ? -0.760 -8.374 -4.623 1.00 77.06 93 GLU A C 1
ATOM 796 O O . GLU A 1 93 ? -1.206 -8.867 -3.582 1.00 77.06 93 GLU A O 1
ATOM 801 N N . LYS A 1 94 ? 0.551 -8.249 -4.856 1.00 76.94 94 LYS A N 1
ATOM 802 C CA . LYS A 1 94 ? 1.598 -8.676 -3.926 1.00 76.94 94 LYS A CA 1
ATOM 803 C C . LYS A 1 94 ? 2.745 -7.685 -3.876 1.00 76.94 94 LYS A C 1
ATOM 805 O O . LYS A 1 94 ? 3.327 -7.365 -4.910 1.00 76.94 94 LYS A O 1
ATOM 810 N N . ASP A 1 95 ? 3.133 -7.320 -2.665 1.00 77.00 95 ASP A N 1
ATOM 811 C CA . ASP A 1 95 ? 4.277 -6.445 -2.447 1.00 77.00 95 ASP A CA 1
ATOM 812 C C . ASP A 1 95 ? 4.964 -6.671 -1.115 1.00 77.00 95 ASP A 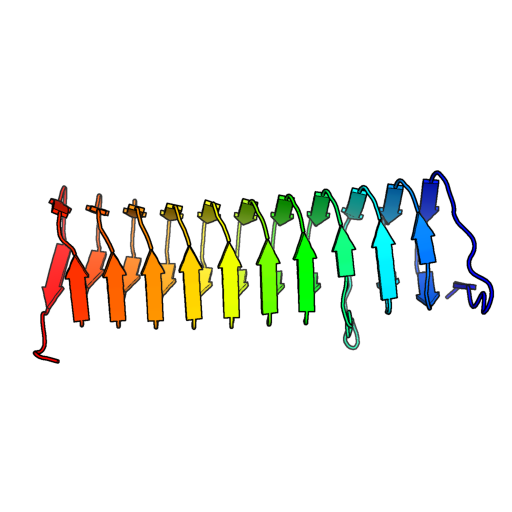C 1
ATOM 814 O O . ASP A 1 95 ? 4.362 -7.120 -0.130 1.00 77.00 95 ASP A O 1
ATOM 818 N N . ASN A 1 96 ? 6.234 -6.305 -1.127 1.00 81.31 96 ASN A N 1
ATOM 819 C CA . ASN A 1 96 ? 7.051 -6.152 0.045 1.00 81.31 96 ASN A CA 1
ATOM 820 C C . ASN A 1 96 ? 7.903 -4.886 -0.098 1.00 81.31 96 ASN A C 1
ATOM 822 O O . ASN A 1 96 ? 8.902 -4.886 -0.820 1.00 81.31 96 ASN A O 1
ATOM 826 N N . SER A 1 97 ? 7.519 -3.828 0.606 1.00 84.81 97 SER A N 1
ATOM 827 C CA . SER A 1 97 ? 8.216 -2.543 0.547 1.00 84.81 97 SER A CA 1
ATOM 828 C C . SER A 1 97 ? 8.733 -2.117 1.916 1.00 84.81 97 SER A C 1
ATOM 830 O O . SER A 1 97 ? 8.182 -2.509 2.939 1.00 84.81 97 SER A O 1
ATOM 832 N N . GLY A 1 98 ? 9.787 -1.306 1.971 1.00 87.56 98 GLY A N 1
ATOM 833 C CA . GLY A 1 98 ? 10.169 -0.640 3.218 1.00 87.56 98 GLY A CA 1
ATOM 834 C C . GLY A 1 98 ? 9.068 0.325 3.659 1.00 87.56 98 GLY A C 1
ATOM 835 O O . GLY A 1 98 ? 8.447 0.128 4.705 1.00 87.56 98 GLY A O 1
ATOM 836 N N . GLU A 1 99 ? 8.773 1.300 2.806 1.00 90.31 99 GLU A N 1
ATOM 837 C CA . GLU A 1 99 ? 7.755 2.327 3.017 1.00 90.31 99 GLU A CA 1
ATOM 838 C C . GLU A 1 99 ? 6.752 2.378 1.858 1.00 90.31 99 GLU A C 1
ATOM 840 O O . GLU A 1 99 ? 7.112 2.228 0.686 1.00 90.31 99 GLU A O 1
ATOM 845 N N . ILE A 1 100 ? 5.474 2.591 2.185 1.00 88.31 100 ILE A N 1
ATOM 846 C CA . ILE A 1 100 ? 4.401 2.750 1.200 1.00 88.31 100 ILE A CA 1
ATOM 847 C C . ILE A 1 100 ? 3.539 3.965 1.532 1.00 88.31 100 ILE A C 1
ATOM 849 O O . ILE A 1 100 ? 2.904 4.030 2.586 1.00 88.31 100 ILE A O 1
ATOM 853 N N . GLN A 1 101 ? 3.387 4.863 0.563 1.00 89.19 101 GLN A N 1
ATOM 854 C CA . GLN A 1 101 ? 2.477 6.001 0.640 1.00 89.19 101 GLN A CA 1
ATOM 855 C C . GLN A 1 101 ? 1.425 5.945 -0.472 1.00 89.19 101 GLN A C 1
ATOM 857 O O . GLN A 1 101 ? 1.737 6.003 -1.663 1.00 89.19 101 GLN A O 1
ATOM 862 N N . LEU A 1 102 ? 0.141 5.867 -0.097 1.00 85.75 102 LEU A N 1
ATOM 863 C CA . LEU A 1 102 ? -0.982 5.766 -1.039 1.00 85.75 102 LEU A CA 1
ATOM 864 C C . LEU A 1 102 ? -2.005 6.877 -0.820 1.00 85.75 102 LEU A C 1
ATOM 866 O O . LEU A 1 102 ? -2.659 6.977 0.22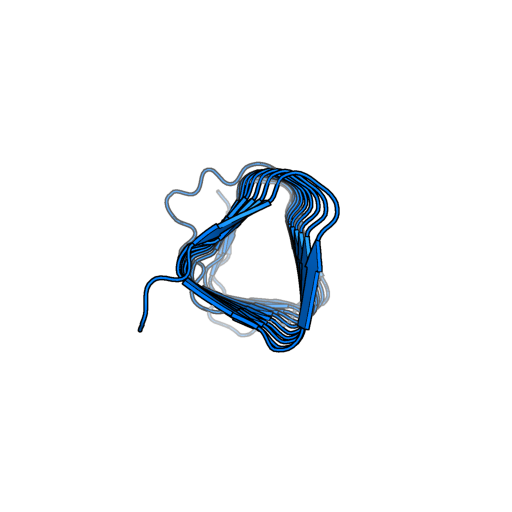5 1.00 85.75 102 LEU A O 1
ATOM 870 N N . TRP A 1 103 ? -2.217 7.691 -1.848 1.00 83.19 103 TRP A N 1
ATOM 871 C CA . TRP A 1 103 ? -3.013 8.909 -1.716 1.00 83.19 103 TRP A CA 1
ATOM 872 C C . TRP A 1 103 ? -4.519 8.705 -1.936 1.00 83.19 103 TRP A C 1
ATOM 874 O O . TRP A 1 103 ? -5.342 9.161 -1.131 1.00 83.19 103 TRP A O 1
ATOM 884 N N . LYS A 1 104 ? -4.940 8.073 -3.040 1.00 83.62 104 LYS A N 1
ATOM 885 C CA . LYS A 1 104 ? -6.372 7.941 -3.372 1.00 83.62 104 LYS A CA 1
ATOM 886 C C . LYS A 1 104 ? -6.707 6.658 -4.121 1.00 83.62 104 LYS A C 1
ATOM 888 O O . LYS A 1 104 ? -6.094 6.382 -5.148 1.00 83.62 104 LYS A O 1
ATOM 893 N N . ASN A 1 105 ? -7.814 6.033 -3.708 1.00 80.38 105 ASN A N 1
ATOM 894 C CA . ASN A 1 105 ? -8.479 4.919 -4.390 1.00 80.38 105 ASN A CA 1
ATOM 895 C C . ASN A 1 105 ? -7.517 3.758 -4.640 1.00 80.38 105 ASN A C 1
ATOM 897 O O . ASN A 1 105 ? -6.949 3.627 -5.726 1.00 80.38 105 ASN A O 1
ATOM 901 N N . THR A 1 106 ? -7.347 2.918 -3.628 1.00 77.31 106 THR A N 1
ATOM 902 C CA . THR A 1 106 ? -6.404 1.803 -3.702 1.00 77.31 106 THR A CA 1
ATOM 903 C C . THR A 1 106 ? -7.057 0.494 -3.286 1.00 77.31 106 THR A C 1
ATOM 905 O O . THR A 1 106 ? -7.835 0.460 -2.332 1.00 77.31 106 THR A O 1
ATOM 908 N N . ALA A 1 107 ? -6.717 -0.585 -3.981 1.00 80.56 107 ALA A N 1
ATOM 909 C CA . ALA A 1 107 ? -7.042 -1.948 -3.583 1.00 80.56 107 ALA A CA 1
ATOM 910 C C . ALA A 1 107 ? -5.740 -2.745 -3.450 1.00 80.56 107 ALA A C 1
ATOM 912 O O . ALA A 1 107 ? -5.011 -2.872 -4.435 1.00 80.56 107 ALA A O 1
ATOM 913 N N . LEU A 1 108 ? -5.450 -3.253 -2.247 1.00 79.94 108 LEU A N 1
ATOM 914 C CA . LEU A 1 108 ? -4.298 -4.127 -1.997 1.00 79.94 108 LEU A CA 1
ATOM 915 C C . LEU A 1 108 ? -4.768 -5.499 -1.523 1.00 79.94 108 LEU A C 1
ATOM 917 O O . LEU A 1 108 ? -5.598 -5.600 -0.614 1.00 79.94 108 LEU A O 1
ATOM 921 N N . VAL A 1 109 ? -4.188 -6.552 -2.094 1.00 81.88 109 VAL A N 1
ATOM 922 C CA . VAL A 1 109 ? -4.564 -7.931 -1.756 1.00 81.88 109 VAL A CA 1
ATOM 923 C C . VAL A 1 109 ? -3.637 -8.515 -0.685 1.00 81.88 109 VAL A C 1
ATOM 925 O O . VAL A 1 109 ? -4.114 -8.942 0.366 1.00 81.88 109 VAL A O 1
ATOM 928 N N . LYS A 1 110 ? -2.315 -8.546 -0.916 1.00 82.81 110 LYS A N 1
ATOM 929 C CA . LYS A 1 110 ? -1.321 -9.112 0.019 1.00 82.81 110 LYS A CA 1
ATOM 930 C C . LYS A 1 110 ? -0.076 -8.243 0.119 1.00 82.81 110 LYS A C 1
ATOM 932 O O . LYS A 1 110 ? 0.676 -8.158 -0.842 1.00 82.81 110 LYS A O 1
ATOM 937 N N . TYR A 1 111 ? 0.176 -7.662 1.281 1.00 80.62 111 TYR A N 1
ATOM 938 C CA . TYR A 1 111 ? 1.263 -6.700 1.444 1.00 80.62 111 TYR A CA 1
ATOM 939 C C . TYR A 1 111 ? 2.007 -6.880 2.761 1.00 80.62 111 TYR A C 1
ATOM 941 O O . TYR A 1 111 ? 1.387 -7.168 3.787 1.00 80.62 111 TYR A O 1
ATOM 949 N N . ASN A 1 112 ? 3.313 -6.642 2.713 1.00 85.25 112 ASN A N 1
ATOM 950 C CA . ASN A 1 112 ? 4.155 -6.444 3.882 1.00 85.25 112 ASN A CA 1
ATOM 951 C C . ASN A 1 112 ? 4.898 -5.116 3.732 1.00 85.25 112 ASN A C 1
ATOM 953 O O . ASN A 1 112 ? 5.457 -4.856 2.668 1.00 85.25 112 ASN A O 1
ATOM 957 N N . SER A 1 113 ? 4.941 -4.302 4.783 1.00 89.50 113 SER A N 1
ATOM 958 C CA . SER A 1 113 ? 5.902 -3.199 4.825 1.00 89.50 113 SER A CA 1
ATOM 959 C C . SER A 1 113 ? 6.339 -2.833 6.226 1.00 89.50 113 SER A C 1
ATOM 961 O O . SER A 1 113 ? 5.694 -3.209 7.202 1.00 89.50 113 SER A O 1
ATOM 963 N N . ARG A 1 114 ? 7.429 -2.080 6.356 1.00 92.62 114 ARG A N 1
ATOM 964 C CA . ARG A 1 114 ? 7.796 -1.518 7.657 1.00 92.62 114 ARG A CA 1
ATOM 965 C C . ARG A 1 114 ? 6.827 -0.404 8.050 1.00 92.62 114 ARG A C 1
ATOM 967 O O . ARG A 1 114 ? 6.299 -0.456 9.157 1.00 92.62 114 ARG A O 1
ATOM 974 N N . GLU A 1 115 ? 6.553 0.513 7.128 1.00 91.88 115 GLU A N 1
ATOM 975 C CA . GLU A 1 115 ? 5.634 1.637 7.320 1.00 91.88 115 GLU A CA 1
ATOM 976 C C . GLU A 1 115 ? 4.632 1.733 6.161 1.00 91.88 115 GLU A C 1
ATOM 978 O O . GLU A 1 115 ? 4.974 1.487 4.998 1.00 91.88 115 GLU A O 1
ATOM 983 N N . THR A 1 116 ? 3.378 2.071 6.471 1.00 90.19 116 THR A N 1
ATOM 984 C CA . THR A 1 116 ? 2.354 2.377 5.465 1.00 90.19 116 THR A CA 1
ATOM 985 C C . THR A 1 116 ? 1.485 3.565 5.851 1.00 90.19 116 THR A C 1
ATOM 987 O O . THR A 1 116 ? 0.859 3.595 6.912 1.00 90.19 116 THR A O 1
ATOM 990 N N . GLN A 1 117 ? 1.317 4.485 4.904 1.00 90.25 117 GLN A N 1
ATOM 991 C CA . GLN A 1 117 ? 0.436 5.641 5.021 1.00 90.25 117 GLN A CA 1
ATOM 992 C C . GLN A 1 117 ? -0.636 5.626 3.923 1.00 90.25 117 GLN A C 1
ATOM 994 O O . GLN A 1 117 ? -0.338 5.687 2.729 1.00 90.25 117 GLN A O 1
ATOM 999 N N . LEU A 1 118 ? -1.919 5.577 4.310 1.00 87.31 118 LEU A N 1
ATOM 1000 C CA . LEU A 1 118 ? -3.048 5.559 3.369 1.00 87.31 118 LEU A CA 1
ATOM 1001 C C . LEU A 1 118 ? -4.007 6.726 3.611 1.00 87.31 118 LEU A C 1
ATOM 1003 O O . LEU A 1 118 ? -4.751 6.779 4.598 1.00 87.31 118 LEU A O 1
ATOM 1007 N N . TRP A 1 119 ? -4.122 7.607 2.624 1.00 85.38 119 TRP A N 1
ATOM 1008 C CA . TRP A 1 119 ? -4.860 8.859 2.778 1.00 85.38 119 TRP A CA 1
ATOM 1009 C C . TRP A 1 119 ? -6.373 8.717 2.561 1.00 85.38 119 TRP A C 1
ATOM 1011 O O . TRP A 1 119 ? -7.172 9.096 3.418 1.00 85.38 119 TRP A O 1
ATOM 1021 N N . ARG A 1 120 ? -6.830 8.183 1.418 1.00 84.12 120 ARG A N 1
ATOM 1022 C CA . ARG A 1 120 ? -8.280 8.114 1.116 1.00 84.12 120 ARG A CA 1
ATOM 1023 C C . ARG A 1 120 ? -8.691 6.863 0.361 1.00 84.12 120 ARG A C 1
ATOM 1025 O O . ARG A 1 120 ? -7.996 6.478 -0.569 1.00 84.12 120 ARG A O 1
ATOM 1032 N N . ASN A 1 121 ? -9.838 6.293 0.741 1.00 82.38 121 ASN A N 1
ATOM 1033 C CA . ASN A 1 121 ? -10.529 5.207 0.033 1.00 82.38 121 ASN A CA 1
ATOM 1034 C C . ASN A 1 121 ? -9.598 4.029 -0.278 1.00 82.38 121 ASN A C 1
ATOM 1036 O O . ASN A 1 121 ? -9.067 3.922 -1.384 1.00 82.38 121 ASN A O 1
ATOM 1040 N N . THR A 1 122 ? -9.371 3.166 0.708 1.00 80.81 122 THR A N 1
ATOM 1041 C CA . THR A 1 122 ? -8.559 1.960 0.494 1.00 80.81 122 THR A CA 1
ATOM 1042 C C . THR A 1 122 ? -9.262 0.729 1.023 1.00 80.81 122 THR A C 1
ATOM 1044 O O . THR A 1 122 ? -9.824 0.754 2.121 1.00 80.81 122 THR A O 1
ATOM 1047 N N . THR A 1 123 ? -9.164 -0.339 0.242 1.00 82.56 123 THR A N 1
ATOM 1048 C CA . THR A 1 123 ? -9.567 -1.687 0.624 1.00 82.56 123 THR A CA 1
ATOM 1049 C C . THR A 1 123 ? -8.311 -2.537 0.756 1.00 82.56 123 THR A C 1
ATOM 1051 O O . THR A 1 123 ? -7.528 -2.615 -0.193 1.00 82.56 123 THR A O 1
ATOM 1054 N N . LEU A 1 124 ? -8.108 -3.140 1.929 1.00 82.62 124 LEU A N 1
ATOM 1055 C CA . LEU A 1 124 ? -7.003 -4.063 2.195 1.00 82.62 124 LEU A CA 1
ATOM 1056 C C . LEU A 1 124 ? -7.545 -5.428 2.612 1.00 82.62 124 LEU A C 1
ATOM 1058 O O . LEU A 1 124 ? -8.316 -5.522 3.570 1.00 82.62 124 LEU A O 1
ATOM 1062 N N . GLU A 1 125 ? -7.101 -6.491 1.948 1.00 85.00 125 GLU A N 1
ATOM 1063 C CA . GLU A 1 125 ? -7.488 -7.851 2.335 1.00 85.00 125 GLU A CA 1
ATOM 1064 C C . GLU A 1 125 ? -6.552 -8.452 3.386 1.00 85.00 125 GLU A C 1
ATOM 1066 O O . GLU A 1 125 ? -7.008 -8.838 4.465 1.00 85.00 125 GLU A O 1
ATOM 1071 N N . LYS A 1 126 ? -5.251 -8.557 3.076 1.00 84.38 126 LYS A N 1
ATOM 1072 C CA . LYS A 1 126 ? -4.238 -9.181 3.941 1.00 84.38 126 LYS A CA 1
ATOM 1073 C C . LYS A 1 126 ? -2.989 -8.317 4.032 1.00 84.38 126 LYS A C 1
ATOM 1075 O O . LYS A 1 126 ? -2.322 -8.087 3.025 1.00 84.38 126 LYS A O 1
ATOM 1080 N N . TYR A 1 127 ? -2.655 -7.884 5.242 1.00 82.44 127 TYR A N 1
ATOM 1081 C CA . TYR A 1 127 ? -1.582 -6.916 5.447 1.00 82.44 127 TYR A CA 1
ATOM 1082 C C . TYR A 1 127 ? -0.780 -7.166 6.732 1.00 82.44 127 TYR A C 1
ATOM 1084 O O . TYR A 1 127 ? -1.360 -7.527 7.757 1.00 82.44 127 TYR A O 1
ATOM 1092 N N . ASN A 1 128 ? 0.536 -6.958 6.692 1.00 86.00 128 ASN A N 1
ATOM 1093 C CA . ASN A 1 128 ? 1.395 -6.950 7.877 1.00 86.00 128 ASN A CA 1
ATOM 1094 C C . ASN A 1 128 ? 2.311 -5.724 7.871 1.00 86.00 128 ASN A C 1
ATOM 1096 O O . ASN A 1 128 ? 2.909 -5.424 6.835 1.00 86.00 128 ASN A O 1
ATOM 1100 N N . SER A 1 129 ? 2.444 -5.042 9.012 1.00 88.50 129 SER A N 1
ATOM 1101 C CA . SER A 1 129 ? 3.344 -3.893 9.100 1.00 88.50 129 SER A CA 1
ATOM 1102 C C . SER A 1 129 ? 3.853 -3.525 10.469 1.00 88.50 129 SER A C 1
ATOM 1104 O O . SER A 1 129 ? 3.173 -3.755 11.459 1.00 88.50 129 SER A O 1
ATOM 1106 N N . GLY A 1 130 ? 5.012 -2.877 10.528 1.00 89.38 130 GLY A N 1
ATOM 1107 C CA . GLY A 1 130 ? 5.449 -2.218 11.755 1.00 89.38 130 GLY A CA 1
ATOM 1108 C C . GLY A 1 130 ? 4.443 -1.147 12.171 1.00 89.38 130 GLY A C 1
ATOM 1109 O O . GLY A 1 130 ? 3.842 -1.259 13.238 1.00 89.38 130 GLY A O 1
ATOM 1110 N N . GLU A 1 131 ? 4.190 -0.195 11.276 1.00 91.31 131 GLU A N 1
ATOM 1111 C CA . GLU A 1 131 ? 3.362 0.983 11.538 1.00 91.31 131 GLU A CA 1
ATOM 1112 C C . GLU A 1 131 ? 2.379 1.252 10.396 1.00 91.31 131 GLU A C 1
ATOM 1114 O O . GLU A 1 131 ? 2.726 1.188 9.212 1.00 91.31 131 GLU A O 1
ATOM 1119 N N . ILE A 1 132 ? 1.132 1.582 10.743 1.00 89.19 132 ILE A N 1
ATOM 1120 C CA . ILE A 1 132 ? 0.112 1.952 9.760 1.00 89.19 132 ILE A CA 1
ATOM 1121 C C . ILE A 1 132 ? -0.687 3.192 10.169 1.00 89.19 132 ILE A C 1
ATOM 1123 O O . ILE A 1 132 ? -1.314 3.256 11.230 1.00 89.19 132 ILE A O 1
ATOM 1127 N N . GLN A 1 133 ? -0.750 4.157 9.251 1.00 89.50 133 GLN A N 1
ATOM 1128 C CA . GLN A 1 133 ? -1.545 5.373 9.390 1.00 89.50 133 GLN A CA 1
ATOM 1129 C C . GLN A 1 133 ? -2.655 5.434 8.339 1.00 89.50 133 GLN A C 1
ATOM 1131 O O . GLN A 1 133 ? -2.418 5.431 7.128 1.00 89.50 133 GLN A O 1
ATOM 1136 N N . LEU A 1 134 ? -3.902 5.527 8.802 1.00 85.06 134 LEU A N 1
ATOM 1137 C CA . LEU A 1 134 ? -5.102 5.495 7.971 1.00 85.06 134 LEU A CA 1
ATOM 1138 C C . LEU A 1 134 ? -5.970 6.728 8.186 1.00 85.06 134 LEU A C 1
ATOM 1140 O O . LEU A 1 134 ? -6.586 6.909 9.236 1.00 85.06 134 LEU A O 1
ATOM 1144 N N . TRP A 1 135 ? -6.099 7.551 7.149 1.00 84.94 135 TRP A N 1
ATOM 1145 C CA . TRP A 1 135 ? -6.769 8.843 7.283 1.00 84.94 135 TRP A CA 1
ATOM 1146 C C . TRP A 1 135 ? -8.289 8.793 7.078 1.00 84.94 135 TRP A C 1
ATOM 1148 O O . TRP A 1 135 ? -9.054 9.202 7.953 1.00 84.94 135 TRP A O 1
ATOM 1158 N N . LYS A 1 136 ? -8.770 8.372 5.901 1.00 83.12 136 LYS A N 1
ATOM 1159 C CA . LYS A 1 136 ? -10.212 8.403 5.585 1.00 83.12 136 LYS A CA 1
ATOM 1160 C C . LYS A 1 136 ? -10.688 7.190 4.796 1.00 83.12 136 LYS A C 1
ATOM 1162 O O . LYS A 1 136 ? -10.080 6.855 3.776 1.00 83.12 136 LYS A O 1
ATOM 1167 N N . ASN A 1 137 ? -11.854 6.673 5.195 1.00 80.06 137 ASN A N 1
ATOM 1168 C CA . ASN A 1 137 ? -12.668 5.689 4.473 1.00 80.06 137 ASN A CA 1
ATOM 1169 C C . ASN A 1 137 ? -11.872 4.431 4.126 1.00 80.06 137 ASN A C 1
ATOM 1171 O O . ASN A 1 137 ? -11.321 4.309 3.025 1.00 80.06 137 ASN A O 1
ATOM 1175 N N . LYS A 1 138 ? -11.783 3.514 5.085 1.00 80.31 138 LYS A N 1
ATOM 1176 C CA . LYS A 1 138 ? -10.981 2.301 4.943 1.00 80.31 138 LYS A CA 1
ATOM 1177 C C . LYS A 1 138 ? -11.766 1.067 5.348 1.00 80.31 138 LYS A C 1
ATOM 1179 O O . LYS A 1 138 ? -12.463 1.069 6.363 1.00 80.31 138 LYS A O 1
ATOM 1184 N N . THR A 1 139 ? -11.573 0.002 4.583 1.00 80.88 139 THR A N 1
ATOM 1185 C CA . THR A 1 139 ? -12.064 -1.332 4.919 1.00 80.88 139 THR A CA 1
ATOM 1186 C C . THR A 1 139 ? -10.875 -2.275 4.939 1.00 80.88 139 THR A C 1
ATOM 1188 O O . THR A 1 139 ? -10.206 -2.445 3.920 1.00 80.88 139 THR A O 1
ATOM 1191 N N . LEU A 1 140 ? -10.599 -2.861 6.104 1.00 82.56 140 LEU A N 1
ATOM 1192 C CA . LEU A 1 140 ? -9.525 -3.832 6.271 1.00 82.56 140 LEU A CA 1
ATOM 1193 C C . LEU A 1 140 ? -10.092 -5.159 6.757 1.00 82.56 140 LEU A C 1
ATOM 1195 O O . LEU A 1 140 ? -10.881 -5.209 7.707 1.00 82.56 140 LEU A O 1
ATOM 1199 N N . GLU A 1 141 ? -9.668 -6.242 6.114 1.00 83.44 141 GLU A N 1
ATOM 1200 C CA . GLU A 1 141 ? -10.210 -7.561 6.407 1.00 83.44 141 GLU A CA 1
ATOM 1201 C C . GLU A 1 141 ? -9.381 -8.348 7.423 1.00 83.44 141 GLU A C 1
ATOM 1203 O O . GLU A 1 141 ? -9.922 -8.795 8.438 1.00 83.44 141 GLU A O 1
ATOM 1208 N N . LYS A 1 142 ? -8.081 -8.524 7.162 1.00 83.94 142 LYS A N 1
ATOM 1209 C CA . LYS A 1 142 ? -7.153 -9.261 8.025 1.00 83.94 142 LYS A CA 1
ATOM 1210 C C . LYS A 1 142 ? -5.807 -8.557 8.071 1.00 83.94 142 LYS A C 1
ATOM 1212 O O . LYS A 1 142 ? -5.135 -8.463 7.046 1.00 83.94 142 LYS A O 1
ATOM 1217 N N . TYR A 1 143 ? -5.374 -8.124 9.248 1.00 82.44 143 TYR A N 1
ATOM 1218 C CA . TYR A 1 143 ? -4.047 -7.527 9.360 1.00 82.44 143 TYR A CA 1
ATOM 1219 C C . TYR A 1 143 ? -3.395 -7.703 10.731 1.00 82.44 143 TYR A C 1
ATOM 1221 O O . TYR A 1 143 ? -4.062 -7.970 11.734 1.00 82.44 143 TYR A O 1
ATOM 1229 N N . ASN A 1 144 ? -2.073 -7.562 10.737 1.00 85.81 144 ASN A N 1
ATOM 1230 C CA . ASN A 1 144 ? -1.229 -7.529 11.923 1.00 85.81 144 ASN A CA 1
ATOM 1231 C C . ASN A 1 144 ? -0.376 -6.260 11.880 1.00 85.81 144 ASN A C 1
ATOM 1233 O O . ASN A 1 144 ? 0.147 -5.931 10.813 1.00 85.81 144 ASN A O 1
ATOM 1237 N N . SER A 1 145 ? -0.252 -5.545 12.996 1.00 88.88 145 SER A N 1
ATOM 1238 C CA . SER A 1 145 ? 0.665 -4.412 13.050 1.00 88.88 145 SER A CA 1
ATOM 1239 C C . SER A 1 145 ? 1.265 -4.152 14.425 1.00 88.88 145 SER A C 1
ATOM 1241 O O . SER A 1 145 ? 0.674 -4.523 15.429 1.00 88.88 145 SER A O 1
ATOM 1243 N N . GLY A 1 146 ? 2.432 -3.516 14.502 1.00 88.81 146 GLY A N 1
ATOM 1244 C CA . GLY A 1 146 ? 2.918 -2.968 15.768 1.00 88.81 146 GLY A CA 1
ATOM 1245 C C . GLY A 1 146 ? 1.993 -1.850 16.245 1.00 88.81 146 GLY A C 1
ATOM 1246 O O . GLY A 1 146 ? 1.318 -1.995 17.267 1.00 88.81 146 GLY A O 1
ATOM 1247 N N . GLU A 1 147 ? 1.899 -0.788 15.449 1.00 90.25 147 GLU A N 1
ATOM 1248 C CA . GLU A 1 147 ? 1.170 0.435 15.787 1.00 90.25 147 GLU A CA 1
ATOM 1249 C C . GLU A 1 147 ? 0.179 0.846 14.700 1.00 90.25 147 GLU A C 1
ATOM 1251 O O . GLU A 1 147 ? 0.451 0.764 13.500 1.00 90.25 147 GLU A O 1
ATOM 1256 N N . ILE A 1 148 ? -0.995 1.316 15.129 1.00 88.69 148 ILE A N 1
ATOM 1257 C CA . ILE A 1 148 ? -2.097 1.669 14.233 1.00 88.69 148 ILE A CA 1
ATOM 1258 C C . ILE A 1 148 ? -2.700 3.005 14.625 1.00 88.69 148 ILE A C 1
ATOM 1260 O O . ILE A 1 148 ? -3.199 3.166 15.738 1.00 88.69 148 ILE A O 1
ATOM 1264 N N . GLN A 1 149 ? -2.793 3.918 13.661 1.00 89.12 149 GLN A N 1
ATOM 1265 C CA . GLN A 1 149 ? -3.516 5.177 13.814 1.00 89.12 149 GLN A CA 1
ATOM 1266 C C . GLN A 1 149 ? -4.642 5.294 12.785 1.00 89.12 149 GLN A C 1
ATOM 1268 O O . GLN A 1 149 ? -4.402 5.332 11.577 1.00 89.12 149 GLN A O 1
ATOM 1273 N N . LEU A 1 150 ? -5.891 5.379 13.255 1.00 85.62 150 LEU A N 1
ATOM 1274 C CA . LEU A 1 150 ? -7.085 5.487 12.410 1.00 85.62 150 LEU A CA 1
ATOM 1275 C C . LEU A 1 150 ? -7.827 6.794 12.666 1.00 85.62 150 LEU A C 1
ATOM 1277 O O . LEU A 1 150 ? -8.398 7.010 13.736 1.00 85.62 150 LEU A O 1
ATOM 1281 N N . TRP A 1 151 ? -7.895 7.650 11.652 1.00 84.00 151 TRP A N 1
ATOM 1282 C CA . TRP A 1 151 ? -8.463 8.984 11.806 1.00 84.00 151 TRP A CA 1
ATOM 1283 C C . TRP A 1 151 ? -9.982 9.033 11.610 1.00 84.00 151 TRP A C 1
ATOM 1285 O O . TRP A 1 151 ? -10.693 9.602 12.441 1.00 84.00 151 TRP A O 1
ATOM 1295 N N . ARG A 1 152 ? -10.514 8.522 10.490 1.00 84.19 152 ARG A N 1
ATOM 1296 C CA . ARG A 1 152 ? -11.954 8.625 10.179 1.00 84.19 152 ARG A CA 1
ATOM 1297 C C . ARG A 1 152 ? -12.492 7.467 9.347 1.00 84.19 152 ARG A C 1
ATOM 1299 O O . ARG A 1 152 ? -11.947 7.171 8.284 1.00 84.19 152 ARG A O 1
ATOM 1306 N N . ASN A 1 153 ? -13.683 6.998 9.726 1.00 83.88 153 ASN A N 1
ATOM 1307 C CA . ASN A 1 153 ? -14.526 6.092 8.939 1.00 83.88 153 ASN A CA 1
ATOM 1308 C C . ASN A 1 153 ? -13.774 4.817 8.544 1.00 83.88 153 ASN A C 1
ATOM 1310 O O . ASN A 1 153 ? -13.449 4.604 7.372 1.00 83.88 153 ASN A O 1
ATOM 1314 N N . THR A 1 154 ? -13.495 3.978 9.534 1.00 82.00 154 THR A N 1
ATOM 1315 C CA . THR A 1 154 ? -12.732 2.749 9.322 1.00 82.00 154 THR A CA 1
ATOM 1316 C C . THR A 1 154 ? -13.514 1.540 9.814 1.00 82.00 154 THR A C 1
ATOM 1318 O O . THR A 1 154 ? -14.083 1.554 10.903 1.00 82.00 154 THR A O 1
ATOM 1321 N N . THR A 1 155 ? -13.546 0.483 9.006 1.00 84.19 155 THR A N 1
ATOM 1322 C CA . THR A 1 155 ? -14.122 -0.815 9.383 1.00 84.19 155 THR A CA 1
ATOM 1323 C C . THR A 1 155 ? -13.031 -1.873 9.356 1.00 84.19 155 THR A C 1
ATOM 1325 O O . THR A 1 155 ? -12.384 -2.061 8.323 1.00 84.19 155 THR A O 1
ATOM 1328 N N . LEU A 1 156 ? -12.835 -2.557 10.483 1.00 83.25 156 LEU A N 1
ATOM 1329 C CA . LEU A 1 156 ? -11.802 -3.575 10.674 1.00 83.25 156 LEU A CA 1
ATOM 1330 C C . LEU A 1 156 ? -12.467 -4.885 11.101 1.00 83.25 156 LEU A C 1
ATOM 1332 O O . LEU A 1 156 ? -13.083 -4.953 12.169 1.00 83.25 156 LEU A O 1
ATOM 1336 N N . LYS A 1 157 ? -12.336 -5.934 10.281 1.00 85.19 157 LYS A N 1
ATOM 1337 C CA . LYS A 1 157 ? -12.961 -7.231 10.590 1.00 85.19 157 LYS A CA 1
ATOM 1338 C C . LYS A 1 157 ? -12.126 -8.062 11.561 1.00 85.19 157 LYS A C 1
ATOM 1340 O O . LYS A 1 157 ? -12.624 -8.471 12.604 1.00 85.19 157 LYS A O 1
ATOM 1345 N N . LYS A 1 158 ? -10.864 -8.349 11.227 1.00 85.25 158 LYS A N 1
ATOM 1346 C CA . LYS A 1 158 ? -9.967 -9.175 12.052 1.00 85.25 158 LYS A CA 1
ATOM 1347 C C . LYS A 1 158 ? -8.603 -8.520 12.178 1.00 85.25 158 LYS A C 1
ATOM 1349 O O . LYS A 1 158 ? -7.930 -8.344 11.162 1.00 85.25 158 LYS A O 1
ATOM 1354 N N . TYR A 1 159 ? -8.175 -8.225 13.403 1.00 83.94 159 TYR A N 1
ATOM 1355 C CA . TYR A 1 159 ? -6.862 -7.629 13.591 1.00 83.94 159 TYR A CA 1
ATOM 1356 C C . TYR A 1 159 ? -6.125 -7.950 14.880 1.00 83.94 159 TYR A C 1
ATOM 1358 O O . TYR A 1 159 ? -6.728 -8.270 15.905 1.00 83.94 159 TYR A O 1
ATOM 1366 N N . ASN A 1 160 ? -4.802 -7.831 14.794 1.00 86.44 160 ASN A N 1
ATOM 1367 C CA . ASN A 1 160 ? -3.886 -7.892 15.919 1.00 86.44 160 ASN A CA 1
ATOM 1368 C C . ASN A 1 160 ? -2.971 -6.663 15.903 1.00 86.44 160 ASN A C 1
ATOM 1370 O O . ASN A 1 160 ? -2.463 -6.304 14.837 1.00 86.44 160 ASN A O 1
ATOM 1374 N N . SER A 1 161 ? -2.782 -6.031 17.057 1.00 88.75 161 SER A N 1
ATOM 1375 C CA . SER A 1 161 ? -1.781 -4.986 17.218 1.00 88.75 161 SER A CA 1
ATOM 1376 C C . SER A 1 161 ? -1.218 -4.870 18.621 1.00 88.75 161 SER A C 1
ATOM 1378 O O . SER A 1 161 ? -1.829 -5.317 19.588 1.00 88.75 161 SER A O 1
ATOM 1380 N N . ARG A 1 162 ? -0.063 -4.218 18.763 1.00 89.94 162 ARG A N 1
ATOM 1381 C CA . ARG A 1 162 ? 0.405 -3.795 20.085 1.00 89.94 162 ARG A CA 1
ATOM 1382 C C . ARG A 1 162 ? -0.376 -2.560 20.536 1.00 89.94 162 ARG A C 1
ATOM 1384 O O . ARG A 1 162 ? -0.978 -2.587 21.607 1.00 89.94 162 ARG A O 1
ATOM 1391 N N . GLU A 1 163 ? -0.437 -1.534 19.692 1.00 89.62 163 GLU A N 1
ATOM 1392 C CA . GLU A 1 163 ? -1.022 -0.232 20.028 1.00 89.62 163 GLU A CA 1
ATOM 1393 C C . GLU A 1 163 ? -2.004 0.222 18.941 1.00 89.62 163 GLU A C 1
ATOM 1395 O O . GLU A 1 163 ? -1.767 0.059 17.743 1.00 89.62 163 GLU A O 1
ATOM 1400 N N . THR A 1 164 ? -3.157 0.758 19.348 1.00 88.38 164 THR A N 1
ATOM 1401 C CA . THR A 1 164 ? -4.178 1.276 18.426 1.00 88.38 164 THR A CA 1
ATOM 1402 C C . THR A 1 164 ? -4.750 2.604 18.911 1.00 88.38 164 THR A C 1
ATOM 1404 O O . THR A 1 164 ? -5.298 2.693 20.008 1.00 88.38 164 THR A O 1
ATOM 1407 N N . GLN A 1 165 ? -4.736 3.616 18.046 1.00 88.31 165 GLN A N 1
ATOM 1408 C CA . GLN A 1 165 ? -5.378 4.911 18.268 1.00 88.31 165 GLN A CA 1
ATOM 1409 C C . GLN A 1 165 ? -6.525 5.130 17.276 1.00 88.31 165 GLN A C 1
ATOM 1411 O O . GLN A 1 165 ? -6.328 5.107 16.060 1.00 88.31 165 GLN A O 1
ATOM 1416 N N . LEU A 1 166 ? -7.734 5.367 17.794 1.00 86.00 166 LEU A N 1
ATOM 1417 C CA . LEU A 1 166 ? -8.965 5.531 17.015 1.00 86.00 166 LEU A CA 1
ATOM 1418 C C . LEU A 1 166 ? -9.598 6.897 17.264 1.00 86.00 166 LEU A C 1
ATOM 1420 O O . LEU A 1 166 ? -10.089 7.188 18.356 1.00 86.00 166 LEU A O 1
ATOM 1424 N N . TRP A 1 167 ? -9.656 7.725 16.225 1.00 83.69 167 TRP A N 1
ATOM 1425 C CA . TRP A 1 167 ? -10.137 9.097 16.353 1.00 83.69 167 TRP A CA 1
ATOM 1426 C C . TRP A 1 167 ? -11.647 9.239 16.143 1.00 83.69 167 TRP A C 1
ATOM 1428 O O . TRP A 1 167 ? -12.336 9.782 17.006 1.00 83.69 167 TRP A O 1
ATOM 1438 N N . ARG A 1 168 ? -12.189 8.830 14.984 1.00 83.88 168 ARG A N 1
ATOM 1439 C CA . ARG A 1 168 ? -13.622 9.001 14.671 1.00 83.88 168 ARG A CA 1
ATOM 1440 C C . ARG A 1 168 ? -14.209 7.857 13.855 1.00 83.88 168 ARG A C 1
ATOM 1442 O O . ARG A 1 168 ? -13.637 7.475 12.836 1.00 83.88 168 ARG A O 1
ATOM 1449 N N . ASN A 1 169 ? -15.425 7.439 14.209 1.00 83.56 169 ASN A N 1
ATOM 1450 C CA . ASN A 1 169 ? -16.277 6.548 13.411 1.00 83.56 169 ASN A CA 1
ATOM 1451 C C . ASN A 1 169 ? -15.545 5.262 13.007 1.00 83.56 169 ASN A C 1
ATO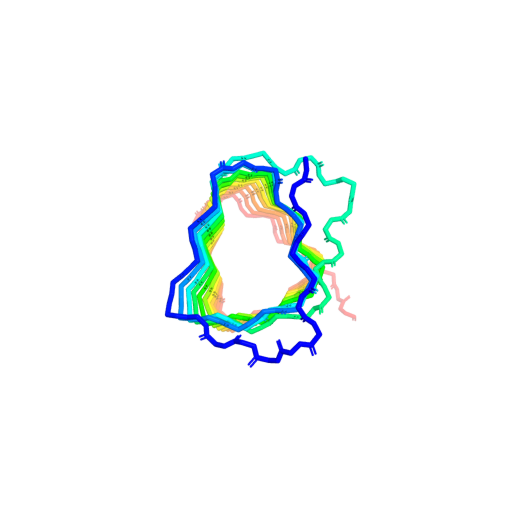M 1453 O O . ASN A 1 169 ? -15.266 5.034 11.827 1.00 83.56 169 ASN A O 1
ATOM 1457 N N . THR A 1 170 ? -15.192 4.446 13.996 1.00 81.38 170 THR A N 1
ATOM 1458 C CA . THR A 1 170 ? -14.516 3.167 13.749 1.00 81.38 170 THR A CA 1
ATOM 1459 C C . THR A 1 170 ? -15.382 1.998 14.199 1.00 81.38 170 THR A C 1
ATOM 1461 O O . THR A 1 170 ? -15.974 2.040 15.275 1.00 81.38 170 THR A O 1
ATOM 1464 N N . THR A 1 171 ? -15.447 0.948 13.384 1.00 83.81 171 THR A N 1
ATOM 1465 C CA . THR A 1 171 ? -16.104 -0.319 13.734 1.00 83.81 171 THR A CA 1
ATOM 1466 C C . THR A 1 171 ? -15.075 -1.439 13.750 1.00 83.81 171 THR A C 1
ATOM 1468 O O . THR A 1 171 ? -14.408 -1.668 12.740 1.00 83.81 171 THR A O 1
ATOM 1471 N N . LEU A 1 172 ? -14.955 -2.129 14.887 1.00 82.75 172 LEU A N 1
ATOM 1472 C CA . LEU A 1 172 ? -14.053 -3.265 15.096 1.00 82.75 172 LEU A CA 1
ATOM 1473 C C . LEU A 1 172 ? -14.870 -4.523 15.411 1.00 82.75 172 LEU A C 1
ATOM 1475 O O . LEU A 1 172 ? -15.734 -4.464 16.284 1.00 82.75 172 LEU A O 1
ATOM 1479 N N . GLU A 1 173 ? -14.603 -5.653 14.747 1.00 83.88 173 GLU A N 1
ATOM 1480 C CA . GLU A 1 173 ? -15.364 -6.906 14.963 1.00 83.88 173 GLU A CA 1
ATOM 1481 C C . GLU A 1 173 ? -14.625 -8.014 15.731 1.00 83.88 173 GLU A C 1
ATOM 1483 O O . GLU A 1 173 ? -15.215 -8.712 16.565 1.00 83.88 173 GLU A O 1
ATOM 1488 N N . LYS A 1 174 ? -13.351 -8.245 15.407 1.00 84.31 174 LYS A N 1
ATOM 1489 C CA . LYS A 1 174 ? -12.479 -9.213 16.081 1.00 84.31 174 LYS A CA 1
ATOM 1490 C C . LYS A 1 174 ? -11.101 -8.600 16.222 1.00 84.31 174 LYS A C 1
ATOM 1492 O O . LYS A 1 174 ? -10.411 -8.395 15.224 1.00 84.31 174 LYS A O 1
ATOM 1497 N N . TYR A 1 175 ? -10.705 -8.320 17.456 1.00 84.25 175 TYR A N 1
ATOM 1498 C CA . TYR A 1 175 ? -9.454 -7.635 17.725 1.00 84.25 175 TYR A CA 1
ATOM 1499 C C . TYR A 1 175 ? -8.696 -8.198 18.918 1.00 84.25 175 TYR A C 1
ATOM 1501 O O . TYR A 1 175 ? -9.287 -8.608 19.922 1.00 84.25 175 TYR A O 1
ATOM 1509 N N . ASN A 1 176 ? -7.375 -8.173 18.791 1.00 84.75 176 ASN A N 1
ATOM 1510 C CA . ASN A 1 176 ? -6.430 -8.360 19.875 1.00 84.75 176 ASN A CA 1
ATOM 1511 C C . ASN A 1 176 ? -5.502 -7.145 19.891 1.00 84.75 176 ASN A C 1
ATOM 1513 O O . ASN A 1 176 ? -4.727 -6.966 18.961 1.00 84.75 176 ASN A O 1
ATOM 1517 N N . THR A 1 177 ? -5.639 -6.277 20.890 1.00 85.25 177 THR A N 1
ATOM 1518 C CA . THR A 1 177 ? -4.738 -5.136 21.062 1.00 85.25 177 THR A CA 1
ATOM 1519 C C . THR A 1 177 ? -4.353 -5.013 22.519 1.00 85.25 177 THR A C 1
ATOM 1521 O O . THR A 1 177 ? -5.212 -5.192 23.388 1.00 85.25 177 THR A O 1
ATOM 1524 N N . ARG A 1 178 ? -3.073 -4.743 22.787 1.00 87.94 178 ARG A N 1
ATOM 1525 C CA . ARG A 1 178 ? -2.592 -4.540 24.157 1.00 87.94 178 ARG A CA 1
ATOM 1526 C C . ARG A 1 178 ? -3.065 -3.192 24.685 1.00 87.94 178 ARG A C 1
ATOM 1528 O O . ARG A 1 178 ? -3.565 -3.122 25.802 1.00 87.94 178 ARG A O 1
ATOM 1535 N N . GLU A 1 179 ? -2.965 -2.157 23.858 1.00 87.81 179 GLU A N 1
ATOM 1536 C CA . GLU A 1 179 ? -3.376 -0.798 24.204 1.00 87.81 179 GLU A CA 1
ATOM 1537 C C . GLU A 1 179 ? -4.325 -0.238 23.140 1.00 87.81 179 GLU A C 1
ATOM 1539 O O . GLU A 1 179 ? -4.140 -0.452 21.936 1.00 87.81 179 GLU A O 1
ATOM 1544 N N . ILE A 1 180 ? -5.387 0.442 23.588 1.00 87.38 180 ILE A N 1
ATOM 1545 C CA . ILE A 1 180 ? -6.355 1.105 22.712 1.00 87.38 180 ILE A CA 1
ATOM 1546 C C . ILE A 1 180 ? -6.745 2.474 23.265 1.00 87.38 180 ILE A C 1
ATOM 1548 O O . ILE A 1 180 ? -7.168 2.596 24.413 1.00 87.38 180 ILE A O 1
ATOM 1552 N N . GLN A 1 181 ? -6.638 3.502 22.428 1.00 87.06 181 GLN A N 1
ATOM 1553 C CA . GLN A 1 181 ? -7.093 4.858 22.729 1.00 87.06 181 GLN A CA 1
ATOM 1554 C C . GLN A 1 181 ? -8.243 5.235 21.799 1.00 87.06 181 GLN A C 1
ATOM 1556 O O . GLN A 1 181 ? -8.150 5.076 20.580 1.00 87.06 181 GLN A O 1
ATOM 1561 N N . LEU A 1 182 ? -9.338 5.728 22.378 1.00 86.00 182 LEU A N 1
ATOM 1562 C CA . LEU A 1 182 ? -10.581 6.034 21.672 1.00 86.00 182 LEU A CA 1
ATOM 1563 C C . LEU A 1 182 ? -10.966 7.491 21.901 1.00 86.00 182 LEU A C 1
ATOM 1565 O O . LEU A 1 182 ? -11.053 7.926 23.045 1.00 86.00 182 LEU A O 1
ATOM 1569 N N . TRP A 1 183 ? -11.268 8.215 20.825 1.00 83.19 183 TRP A N 1
ATOM 1570 C CA . TRP A 1 183 ? -11.716 9.605 20.928 1.00 83.19 183 TRP A CA 1
ATOM 1571 C C . TRP A 1 183 ? -13.222 9.767 20.701 1.00 83.19 183 TRP A C 1
ATOM 1573 O O . TRP A 1 183 ? -13.913 10.295 21.569 1.00 83.19 183 TRP A O 1
ATOM 1583 N N . ARG A 1 184 ? -13.766 9.372 19.537 1.00 82.06 184 ARG A N 1
ATOM 1584 C CA . ARG A 1 184 ? -15.201 9.550 19.223 1.00 82.06 184 ARG A CA 1
ATOM 1585 C C . ARG A 1 184 ? -15.788 8.415 18.387 1.00 82.06 184 ARG A C 1
ATOM 1587 O O . ARG A 1 184 ? -15.219 8.031 17.370 1.00 82.06 184 ARG A O 1
ATOM 1594 N N . ASN A 1 185 ? -17.010 8.006 18.736 1.00 75.88 185 ASN A N 1
ATOM 1595 C CA . ASN A 1 185 ? -17.862 7.099 17.958 1.00 75.88 185 ASN A CA 1
ATOM 1596 C C . ASN A 1 185 ? -17.134 5.825 17.508 1.00 75.88 185 ASN A C 1
ATOM 1598 O O . ASN A 1 185 ? -16.830 5.648 16.325 1.00 75.88 185 ASN A O 1
ATOM 1602 N N . THR A 1 186 ? -16.878 4.930 18.456 1.00 79.56 186 THR A N 1
ATOM 1603 C CA . THR A 1 186 ? -16.285 3.625 18.169 1.00 79.56 186 THR A CA 1
ATOM 1604 C C . THR A 1 186 ? -17.256 2.527 18.561 1.00 79.56 186 THR A C 1
ATOM 1606 O O . THR A 1 186 ? -17.724 2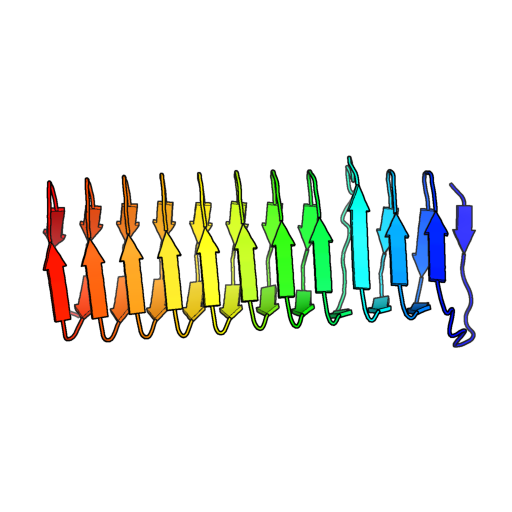.483 19.694 1.00 79.56 186 THR A O 1
ATOM 1609 N N . THR A 1 187 ? -17.539 1.624 17.627 1.00 82.00 187 THR A N 1
ATOM 1610 C CA . THR A 1 187 ? -18.263 0.385 17.912 1.00 82.00 187 THR A CA 1
ATOM 1611 C C . THR A 1 187 ? -17.252 -0.742 18.034 1.00 82.00 187 THR A C 1
ATOM 1613 O O . THR A 1 187 ? -16.591 -1.096 17.058 1.00 82.00 187 THR A O 1
ATOM 1616 N N . LEU A 1 188 ? -17.133 -1.305 19.234 1.00 80.94 188 LEU A N 1
ATOM 1617 C CA . LEU A 1 188 ? -16.309 -2.477 19.500 1.00 80.94 188 LEU A CA 1
ATOM 1618 C C . LEU A 1 188 ? -17.213 -3.695 19.628 1.00 80.94 188 LEU A C 1
ATOM 1620 O O . LEU A 1 188 ? -18.064 -3.764 20.512 1.00 80.94 188 LEU A O 1
ATOM 1624 N N . ARG A 1 189 ? -17.016 -4.677 18.758 1.00 79.50 189 ARG A N 1
ATOM 1625 C CA . ARG A 1 189 ? -17.524 -6.031 18.939 1.00 79.50 189 ARG A CA 1
ATOM 1626 C C . ARG A 1 189 ? -16.306 -6.917 19.132 1.00 79.50 189 ARG A C 1
ATOM 1628 O O . ARG A 1 189 ? -15.319 -6.785 18.420 1.00 79.50 189 ARG A O 1
ATOM 1635 N N . LYS A 1 190 ? -16.350 -7.776 20.144 1.00 70.25 190 LYS A N 1
ATOM 1636 C CA . LYS A 1 190 ? -15.328 -8.792 20.385 1.00 70.25 190 LYS A CA 1
ATOM 1637 C C . LYS A 1 190 ? -16.044 -10.128 20.398 1.00 70.25 190 LYS A C 1
ATOM 1639 O O . LYS A 1 190 ? -16.561 -10.558 21.423 1.00 70.25 190 LYS A O 1
ATOM 1644 N N . THR A 1 191 ? -16.145 -10.756 19.234 1.00 56.91 191 THR A N 1
ATOM 1645 C CA . THR A 1 191 ? -16.601 -12.149 19.176 1.00 56.91 191 THR A CA 1
ATOM 1646 C C . THR A 1 191 ? -15.414 -13.037 19.540 1.00 56.91 191 THR A C 1
ATOM 1648 O O . THR A 1 191 ? -14.337 -12.871 18.963 1.00 56.91 191 THR A O 1
ATOM 1651 N N . LYS A 1 192 ? -15.583 -13.905 20.553 1.00 53.59 192 LYS A N 1
ATOM 1652 C CA . LYS A 1 192 ? -14.545 -14.848 21.009 1.00 53.59 192 LYS A CA 1
ATOM 1653 C C . LYS A 1 192 ? -13.931 -15.571 19.795 1.00 53.59 192 LYS A C 1
ATOM 1655 O O . LYS A 1 192 ? -14.648 -15.878 18.837 1.00 53.59 192 LYS A O 1
ATOM 1660 N N . LEU A 1 193 ? -12.605 -15.732 19.820 1.00 48.62 193 LEU A N 1
ATOM 1661 C CA . LEU A 1 193 ? -11.877 -16.582 18.874 1.00 48.62 193 LEU A CA 1
ATOM 1662 C C . LEU A 1 193 ? -12.316 -18.034 19.043 1.00 48.62 193 LEU A C 1
ATOM 1664 O O . LEU A 1 193 ? -12.523 -18.430 20.212 1.00 48.62 193 LEU A O 1
#

Radius of gyration: 18.74 Å; chains: 1; bounding box: 41×26×55 Å

Sequence (193 aa):
MVKYNSGEKHYYREIQLWRNTTLEKYNSGEIQLWRNTTLEKYNSGEIQLWRNTTMKKTTLEKYNSGEIQLWKNTTLEKYNSGETQLWRNTTLEKDNSGEIQLWKNTALVKYNSRETQLWRNTTLEKYNSGEIQLWKNKTLEKYNSGEIQLWRNTTLKKYNSRETQLWRNTTLEKYNTREIQLWRNTTLRKTKL

Organism: Mytilus edulis (NCBI:txid6550)

pLDDT: mean 75.49, std 13.99, range [28.5, 92.62]

Foldseek 3Di:
DDEDDDPDADEEQEAEDAEDYEYEDYEYAEYEEAYAYAYAEYEYQEYAYHDDHPDPDSQNPEYEYAEYEYEEAEEEEEYEYQEYEYAYAYEYEEYEYAEYEYHYAYEYEEYEYAEYEHAEHYEYEEYEYAEYEAHYAYEYEEYEYAEEEHAEHYEYEAYEYAEYEEHYRYEYADYDYVYYHYHYHYHDHHDDD